Protein AF-A0A127M604-F1 (afdb_monomer_lite)

Organism: NCBI:txid1470434

Radius of gyration: 20.44 Å; chains: 1; bounding box: 61×39×53 Å

pLDDT: mean 87.01, std 13.37, range [42.81, 98.31]

Sequence (220 aa):
MNTKQTILKLQGHTSQLLTLYLMACRKYAMLEPTIRSGGLNKKFDTTRKRAGLHTIRTSLYLSIIQDISNMVFDSGPRNPSLITLKNALDKSEIKSILEHQYLSDGNQANNYNRFRCSKDFEDLYAQFLVTSTNILANPIFMSAKSARDTLIAHIDVKFIDGNYEYPDIKKLNLKWSDAGNMLHLFKTPIMNANMIIRDASFAWQEFEKQNTLISSEFWQ

InterPro domains:
  IPR040704 HEPN, AbiU2-like [PF18734] (8-218)

Secondary structure (DSSP, 8-state):
--HHHHHHHHHHHHHHHHHHHHHHHHHHHHHHHHHSSSHHHHHT-SHHHHHHHHHHHHHHHHHHHHHHHHHHH--STT---HHHHHHHHTSHHHHHHHHHHHHHHTTT-TTS-----HHHHHHHHHHHHHHHHHHHT-HHHHHHHHHIIIIIIS---EEETTEEE---GGGG---TTHHHHHHHHHHHHHHHHHHHHH-----HHHHHHHHHHHHHHHT-

Foldseek 3Di:
DDPVVVLVLLLVLLVVLVVLLLVLLLLLLLQVVLQDDDDLCVVQVDPVSNVVSVVSNVVSLLVLLLSLLQQDPPCDPNGSHLVVNLVQLVDPVSQVVLLVVLQVVLVVDPDDDDNDDSVVLVVLSVQLNVLSVCLVPPPQNVLSNVCCVQPPPPQPWDCDPNDTDGPDPVVSPYDSCSSVVSSVSVVSNSQSSCCSSVVDHDPVVVSSVVSNVVSVVVSD

Structure (mmCIF, N/CA/C/O backbone):
data_AF-A0A127M604-F1
#
_entry.id   AF-A0A127M604-F1
#
loop_
_atom_site.group_PDB
_atom_site.id
_atom_site.type_symbol
_atom_site.label_atom_id
_atom_site.label_alt_id
_atom_site.label_comp_id
_atom_site.label_asym_id
_atom_site.label_entity_id
_atom_site.label_seq_id
_atom_site.pdbx_PDB_ins_code
_atom_site.Cartn_x
_atom_site.Cartn_y
_atom_site.Cartn_z
_atom_site.occupancy
_atom_site.B_iso_or_equiv
_atom_site.auth_seq_id
_atom_site.auth_comp_id
_atom_site.auth_asym_id
_atom_site.auth_atom_id
_atom_site.pdbx_PDB_model_num
ATOM 1 N N . MET A 1 1 ? -13.603 18.880 16.178 1.00 60.19 1 MET A N 1
ATOM 2 C CA . MET A 1 1 ? -14.235 17.879 15.288 1.00 60.19 1 MET A CA 1
ATOM 3 C C . MET A 1 1 ? -14.876 16.846 16.195 1.00 60.19 1 MET A C 1
ATOM 5 O O . MET A 1 1 ? -14.188 16.389 17.098 1.00 60.19 1 MET A O 1
ATOM 9 N N . ASN A 1 2 ? -16.177 16.579 16.064 1.00 83.81 2 ASN A N 1
ATOM 10 C CA . ASN A 1 2 ? -16.843 15.628 16.964 1.00 83.81 2 ASN A CA 1
ATOM 11 C C . ASN A 1 2 ? -16.448 14.177 16.618 1.00 83.81 2 ASN A C 1
ATOM 13 O O . ASN A 1 2 ? -15.993 13.904 15.504 1.00 83.81 2 ASN A O 1
ATOM 17 N N . THR A 1 3 ? -16.608 13.243 17.556 1.00 84.69 3 THR A N 1
ATOM 18 C CA . THR A 1 3 ? -16.123 11.863 17.397 1.00 84.69 3 THR A CA 1
ATOM 19 C C . THR A 1 3 ? -16.737 11.152 16.183 1.00 84.69 3 THR A C 1
ATOM 21 O O . THR A 1 3 ? -16.032 10.467 15.444 1.00 84.69 3 THR A O 1
ATOM 24 N N . LYS A 1 4 ? -18.013 11.418 15.867 1.00 85.19 4 LYS A N 1
ATOM 25 C CA . LYS A 1 4 ? -18.689 10.892 14.665 1.00 85.19 4 LYS A CA 1
ATOM 26 C C . LYS A 1 4 ? -18.026 11.353 13.362 1.00 85.19 4 LYS A C 1
ATOM 28 O O . LYS A 1 4 ? -17.800 10.546 12.464 1.00 85.19 4 LYS A O 1
ATOM 33 N N . GLN A 1 5 ? -17.683 12.636 13.253 1.00 88.94 5 GLN A N 1
ATOM 34 C CA . GLN A 1 5 ? -16.953 13.170 12.102 1.00 88.94 5 GLN A CA 1
ATOM 35 C C . GLN A 1 5 ? -15.564 12.533 11.979 1.00 88.94 5 GLN A C 1
ATOM 37 O O . GLN A 1 5 ? -15.117 12.262 10.865 1.00 88.94 5 GLN A O 1
ATOM 42 N N . THR A 1 6 ? -14.881 12.286 13.101 1.00 89.81 6 THR A N 1
ATOM 43 C CA . THR A 1 6 ? -13.568 11.623 13.113 1.00 89.81 6 THR A CA 1
ATOM 44 C C . THR A 1 6 ? -13.649 10.212 12.536 1.00 89.81 6 THR A C 1
ATOM 46 O O . THR A 1 6 ? -12.839 9.877 11.673 1.00 89.81 6 THR A O 1
ATOM 49 N N . ILE A 1 7 ? -14.650 9.419 12.933 1.00 93.00 7 ILE A N 1
ATOM 50 C CA . ILE A 1 7 ? -14.867 8.067 12.394 1.00 93.00 7 ILE A CA 1
ATOM 51 C C . ILE A 1 7 ? -15.186 8.105 10.896 1.00 93.00 7 ILE A C 1
ATOM 53 O O . ILE A 1 7 ? -14.555 7.385 10.128 1.00 93.00 7 ILE A O 1
ATOM 57 N N . LEU A 1 8 ? -16.077 8.997 10.448 1.00 93.19 8 LEU A N 1
ATOM 58 C CA . LEU A 1 8 ? -16.390 9.149 9.018 1.00 93.19 8 LEU A CA 1
ATOM 59 C C . LEU A 1 8 ? -15.149 9.503 8.189 1.00 93.19 8 LEU A C 1
ATOM 61 O O . LEU A 1 8 ? -14.929 8.962 7.105 1.00 93.19 8 LEU A O 1
ATOM 65 N N . LYS A 1 9 ? -14.300 10.396 8.706 1.00 93.56 9 LYS A N 1
ATOM 66 C CA . LYS A 1 9 ? -13.040 10.745 8.048 1.00 93.56 9 LYS A CA 1
ATOM 67 C C . LYS A 1 9 ? -12.079 9.560 8.007 1.00 93.56 9 LYS A C 1
ATOM 69 O O . LYS A 1 9 ? -11.434 9.347 6.983 1.00 93.56 9 LYS A O 1
ATOM 74 N N . LEU A 1 10 ? -12.002 8.788 9.089 1.00 95.06 10 LEU A N 1
ATOM 75 C CA . LEU A 1 10 ? -11.175 7.590 9.157 1.00 95.06 10 LEU A CA 1
ATOM 76 C C . LEU A 1 10 ? -11.638 6.539 8.136 1.00 95.06 10 LEU A C 1
ATOM 78 O O . LEU A 1 10 ? -10.814 6.012 7.398 1.00 95.06 10 LEU A O 1
ATOM 82 N N . GLN A 1 11 ? -12.948 6.319 8.003 1.00 95.75 11 GLN A N 1
ATOM 83 C CA . GLN A 1 11 ? -13.535 5.460 6.969 1.00 95.75 11 GLN A CA 1
ATOM 84 C C . GLN A 1 11 ? -13.185 5.935 5.554 1.00 95.75 11 GLN A C 1
ATOM 86 O O . GLN A 1 11 ? -12.777 5.127 4.717 1.00 95.75 11 GLN A O 1
ATOM 91 N N . GLY A 1 12 ? -13.284 7.243 5.296 1.00 96.31 12 GLY A N 1
ATOM 92 C CA . GLY A 1 12 ? -12.875 7.840 4.024 1.00 96.31 12 GLY A CA 1
ATOM 93 C C . GLY A 1 12 ? -11.390 7.621 3.727 1.00 96.31 12 GLY A C 1
ATOM 94 O O . GLY A 1 12 ? -11.037 7.190 2.629 1.00 96.31 12 GLY A O 1
ATOM 95 N N . HIS A 1 13 ? -10.519 7.838 4.717 1.00 97.00 13 HIS A N 1
ATOM 96 C CA . HIS A 1 13 ? -9.085 7.584 4.585 1.00 97.00 13 HIS A CA 1
ATOM 97 C C . HIS A 1 13 ? -8.792 6.108 4.294 1.00 97.00 13 HIS A C 1
ATOM 99 O O . HIS A 1 13 ? -8.037 5.814 3.372 1.00 97.00 13 HIS A O 1
ATOM 105 N N . THR A 1 14 ? -9.415 5.179 5.020 1.00 97.44 14 THR A N 1
ATOM 106 C CA . THR A 1 14 ? -9.233 3.735 4.814 1.00 97.44 14 THR A CA 1
ATOM 107 C C . THR A 1 14 ? -9.694 3.294 3.428 1.00 97.44 14 THR A C 1
ATOM 109 O O . THR A 1 14 ? -8.989 2.543 2.755 1.00 97.44 14 THR A O 1
ATOM 112 N N . SER A 1 15 ? -10.842 3.794 2.959 1.00 96.94 15 SER A N 1
ATOM 113 C CA . SER A 1 15 ? -11.336 3.493 1.612 1.00 96.94 15 SER A CA 1
ATOM 114 C C . SER A 1 15 ? -10.379 3.999 0.538 1.00 96.94 15 SER A C 1
ATOM 116 O O . SER A 1 15 ? -10.086 3.282 -0.416 1.00 96.94 15 SER A O 1
ATOM 118 N N . GLN A 1 16 ? -9.879 5.226 0.688 1.00 97.56 16 GLN A N 1
ATOM 119 C CA . GLN A 1 16 ? -8.973 5.807 -0.294 1.00 97.56 16 GLN A CA 1
ATOM 120 C C . GLN A 1 16 ? -7.605 5.123 -0.281 1.00 97.56 16 GLN A C 1
ATOM 122 O O . GLN A 1 16 ? -7.027 4.904 -1.343 1.00 97.56 16 GLN A O 1
ATOM 127 N N . LEU A 1 17 ? -7.104 4.740 0.894 1.00 97.88 17 LEU A N 1
ATOM 128 C CA . LEU A 1 17 ? -5.854 4.000 1.013 1.00 97.88 17 LEU A CA 1
ATOM 129 C C . LEU A 1 17 ? -5.944 2.634 0.314 1.00 97.88 17 LEU A C 1
ATOM 131 O O . LEU A 1 17 ? -5.022 2.266 -0.410 1.00 97.88 17 LEU A O 1
ATOM 135 N N . LEU A 1 18 ? -7.073 1.923 0.445 1.00 98.00 18 LEU A N 1
ATOM 136 C CA . LEU A 1 18 ? -7.329 0.704 -0.328 1.00 98.00 18 LEU A CA 1
ATOM 137 C C . LEU A 1 18 ? -7.287 0.986 -1.838 1.00 98.00 18 LEU A C 1
ATOM 139 O O . LEU A 1 18 ? -6.592 0.285 -2.565 1.00 98.00 18 LEU A O 1
ATOM 143 N N . THR A 1 19 ? -7.974 2.026 -2.319 1.00 97.75 19 THR A N 1
ATOM 144 C CA . THR A 1 19 ? -7.957 2.400 -3.744 1.00 97.75 19 THR A CA 1
ATOM 145 C C . THR A 1 19 ? -6.538 2.650 -4.258 1.00 97.75 19 THR A C 1
ATOM 147 O O . THR A 1 19 ? -6.159 2.112 -5.299 1.00 97.75 19 THR A O 1
ATOM 150 N N . LEU A 1 20 ? -5.737 3.425 -3.521 1.00 98.00 20 LEU A N 1
ATOM 151 C CA . LEU A 1 20 ? -4.346 3.715 -3.879 1.00 98.00 20 LEU A CA 1
ATOM 152 C C . LEU A 1 20 ? -3.491 2.441 -3.897 1.00 98.00 20 LEU A C 1
ATOM 154 O O . LEU A 1 20 ? -2.726 2.227 -4.838 1.00 98.00 20 LEU A O 1
ATOM 158 N N . TYR A 1 21 ? -3.679 1.553 -2.918 1.00 98.31 21 TYR A N 1
ATOM 159 C CA . TYR A 1 21 ? -2.986 0.269 -2.864 1.00 98.31 21 TYR A CA 1
ATOM 160 C C . TYR A 1 21 ? -3.304 -0.597 -4.088 1.00 98.31 21 TYR A C 1
ATOM 162 O O . TYR A 1 21 ? -2.395 -1.104 -4.746 1.00 98.31 21 TYR A O 1
ATOM 170 N N . LEU A 1 22 ? -4.583 -0.704 -4.463 1.00 98.12 22 LEU A N 1
ATOM 171 C CA . LEU A 1 22 ? -5.009 -1.449 -5.651 1.00 98.12 22 LEU A CA 1
ATOM 172 C C . LEU A 1 22 ? -4.408 -0.861 -6.939 1.00 98.12 22 LEU A C 1
ATOM 174 O O . LEU A 1 22 ? -4.016 -1.603 -7.842 1.00 98.12 22 LEU A O 1
ATOM 178 N N . MET A 1 23 ? -4.288 0.464 -7.036 1.00 97.88 23 MET A N 1
ATOM 179 C CA . MET A 1 23 ? -3.606 1.103 -8.165 1.00 97.88 23 MET A CA 1
ATOM 180 C C . MET A 1 23 ? -2.116 0.744 -8.213 1.00 97.88 23 MET A C 1
ATOM 182 O O . MET A 1 23 ? -1.609 0.419 -9.288 1.00 97.88 23 MET A O 1
ATOM 186 N N . ALA A 1 24 ? -1.426 0.729 -7.072 1.00 98.19 24 ALA A N 1
ATOM 187 C CA . ALA A 1 24 ? -0.025 0.321 -7.000 1.00 98.19 24 ALA A CA 1
ATOM 188 C C . ALA A 1 24 ? 0.162 -1.163 -7.378 1.00 98.19 24 ALA A C 1
ATOM 190 O O . ALA A 1 24 ? 1.072 -1.492 -8.140 1.00 98.19 24 ALA A O 1
ATOM 191 N N . CYS A 1 25 ? -0.743 -2.052 -6.948 1.00 98.19 25 CYS A N 1
ATOM 192 C CA . CYS A 1 25 ? -0.760 -3.455 -7.376 1.00 98.19 25 CYS A CA 1
ATOM 193 C C . CYS A 1 25 ? -0.925 -3.606 -8.893 1.00 98.19 25 CYS A C 1
ATOM 195 O O . CYS A 1 25 ? -0.221 -4.408 -9.504 1.00 98.19 25 CYS A O 1
ATOM 197 N N . ARG A 1 26 ? -1.803 -2.815 -9.523 1.00 97.62 26 ARG A N 1
ATOM 198 C CA . ARG A 1 26 ? -1.960 -2.801 -10.989 1.00 97.62 26 ARG A CA 1
ATOM 199 C C . ARG A 1 26 ? -0.683 -2.359 -11.694 1.00 97.62 26 ARG A C 1
ATOM 201 O O . ARG A 1 26 ? -0.248 -3.023 -12.629 1.00 97.62 26 ARG A O 1
ATOM 208 N N . LYS A 1 27 ? -0.042 -1.283 -11.224 1.00 97.62 27 LYS A N 1
ATOM 209 C CA . LYS A 1 27 ? 1.260 -0.842 -11.757 1.00 97.62 27 LYS A CA 1
ATOM 210 C C . LYS A 1 27 ? 2.309 -1.947 -11.625 1.00 97.62 27 LYS A C 1
ATOM 212 O O . LYS A 1 27 ? 3.048 -2.201 -12.574 1.00 97.62 27 LYS A O 1
ATOM 217 N N . TYR A 1 28 ? 2.353 -2.633 -10.481 1.00 97.12 28 TYR A N 1
ATOM 218 C CA . TYR A 1 28 ? 3.285 -3.738 -10.270 1.00 97.12 28 TYR A CA 1
ATOM 219 C C . TYR A 1 28 ? 3.011 -4.923 -11.197 1.00 97.12 28 TYR A C 1
ATOM 221 O O . TYR A 1 28 ? 3.958 -5.473 -11.748 1.00 97.12 28 TYR A O 1
ATOM 229 N N . ALA A 1 29 ? 1.746 -5.263 -11.455 1.00 96.00 29 ALA A N 1
ATOM 230 C CA . ALA A 1 29 ? 1.396 -6.309 -12.414 1.00 96.00 29 ALA A CA 1
ATOM 231 C C . ALA A 1 29 ? 1.930 -6.004 -13.824 1.00 96.00 29 ALA A C 1
ATOM 233 O O . ALA A 1 29 ? 2.362 -6.918 -14.520 1.00 96.00 29 ALA A O 1
ATOM 234 N N . MET A 1 30 ? 1.975 -4.730 -14.229 1.00 95.50 30 MET A N 1
ATOM 235 C CA . MET A 1 30 ? 2.589 -4.309 -15.498 1.00 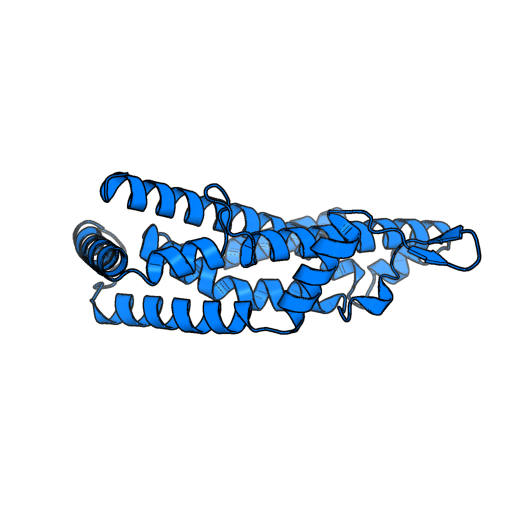95.50 30 MET A CA 1
ATOM 236 C C . MET A 1 30 ? 4.121 -4.348 -15.454 1.00 95.50 30 MET A C 1
ATOM 238 O O . MET A 1 30 ? 4.765 -4.637 -16.460 1.00 95.50 30 MET A O 1
ATOM 242 N N . LEU A 1 31 ? 4.712 -4.051 -14.295 1.00 93.88 31 LEU A N 1
ATOM 243 C CA . LEU A 1 31 ? 6.157 -4.009 -14.092 1.00 93.88 31 LEU A CA 1
ATOM 244 C C . LEU A 1 31 ? 6.784 -5.410 -13.996 1.00 93.88 31 LEU A C 1
ATOM 246 O O . LEU A 1 31 ? 7.851 -5.641 -14.569 1.00 93.88 31 LEU A O 1
ATOM 250 N N . GLU A 1 32 ? 6.155 -6.329 -13.265 1.00 93.50 32 GLU A N 1
ATOM 251 C CA . GLU A 1 32 ? 6.704 -7.641 -12.905 1.00 93.50 32 GLU A CA 1
ATOM 252 C C . GLU A 1 32 ? 7.213 -8.450 -14.117 1.00 93.50 32 GLU A C 1
ATOM 254 O O . GLU A 1 32 ? 8.355 -8.928 -14.059 1.00 93.50 32 GLU A O 1
ATOM 259 N N . PRO A 1 33 ? 6.475 -8.547 -15.244 1.00 91.12 33 PRO A N 1
ATOM 260 C CA . PRO A 1 33 ? 6.938 -9.273 -16.427 1.00 91.12 33 PRO A CA 1
ATOM 261 C C . PRO A 1 33 ? 8.219 -8.698 -17.041 1.00 91.12 33 PRO A C 1
ATOM 263 O O . PRO A 1 33 ? 8.965 -9.407 -17.713 1.00 91.12 33 PRO A O 1
ATOM 266 N N . THR A 1 34 ? 8.495 -7.412 -16.809 1.00 87.50 34 THR A N 1
ATOM 267 C CA . THR A 1 34 ? 9.714 -6.753 -17.292 1.00 87.50 34 THR A CA 1
ATOM 268 C C . THR A 1 34 ? 10.923 -7.050 -16.397 1.00 87.50 34 THR A C 1
ATOM 270 O O . THR A 1 34 ? 12.059 -7.007 -16.869 1.00 87.50 34 THR A O 1
ATOM 273 N N . ILE A 1 35 ? 10.699 -7.363 -15.116 1.00 85.00 35 ILE A N 1
ATOM 274 C CA . ILE A 1 35 ? 11.756 -7.684 -14.147 1.00 85.00 35 ILE A CA 1
ATOM 275 C C . ILE A 1 35 ? 12.153 -9.156 -14.259 1.00 85.00 35 ILE A C 1
ATOM 277 O O . ILE A 1 35 ? 13.340 -9.480 -14.213 1.00 85.00 35 ILE A O 1
ATOM 281 N N . ARG A 1 36 ? 11.168 -10.053 -14.391 1.00 79.88 36 ARG A N 1
ATOM 282 C CA . ARG A 1 36 ? 11.420 -11.494 -14.456 1.00 79.88 36 ARG A CA 1
ATOM 283 C C . ARG A 1 36 ? 12.185 -11.859 -15.732 1.00 79.88 36 ARG A C 1
ATOM 285 O O . ARG A 1 36 ? 11.885 -11.399 -16.834 1.00 79.88 36 ARG A O 1
ATOM 292 N N . SER A 1 37 ? 13.184 -12.720 -15.579 1.00 58.56 37 SER A N 1
ATOM 293 C CA . SER A 1 37 ? 13.929 -13.323 -16.685 1.00 58.56 37 SER A CA 1
ATOM 294 C C . SER A 1 37 ? 12.962 -14.163 -17.529 1.00 58.56 37 SER A C 1
ATOM 296 O O . SER A 1 37 ? 12.494 -15.202 -17.074 1.00 58.56 37 SER A O 1
ATOM 298 N N . GLY A 1 38 ? 12.611 -13.716 -18.737 1.00 62.53 38 GLY A N 1
ATOM 299 C CA . GLY A 1 38 ? 11.572 -14.373 -19.534 1.00 62.53 38 GLY A CA 1
ATOM 300 C C . GLY A 1 38 ? 11.427 -13.833 -20.958 1.00 62.53 38 GLY A C 1
ATOM 301 O O . GLY A 1 38 ? 12.261 -13.062 -21.438 1.00 62.53 38 GLY A O 1
ATOM 302 N N . GLY A 1 39 ? 10.352 -14.256 -21.635 1.00 63.31 39 GLY A N 1
ATOM 303 C CA . GLY A 1 39 ? 10.083 -13.984 -23.055 1.00 63.31 39 GLY A CA 1
ATOM 304 C C . GLY A 1 39 ? 10.023 -12.501 -23.431 1.00 63.31 39 GLY A C 1
ATOM 305 O O . GLY A 1 39 ? 10.440 -12.147 -24.527 1.00 63.31 39 GLY A O 1
ATOM 306 N N . LEU A 1 40 ? 9.616 -11.618 -22.515 1.00 77.69 40 LEU A N 1
ATOM 307 C CA . LEU A 1 40 ? 9.592 -10.166 -22.736 1.00 77.69 40 LEU A CA 1
ATOM 308 C C . LEU A 1 40 ? 10.987 -9.580 -22.975 1.00 77.69 40 LEU A C 1
ATOM 310 O O . LEU A 1 40 ? 11.198 -8.871 -23.952 1.00 77.69 40 LEU A O 1
ATOM 314 N N . ASN A 1 41 ? 11.974 -9.923 -22.145 1.00 73.12 41 ASN A N 1
ATOM 315 C CA . ASN A 1 41 ? 13.340 -9.431 -22.347 1.00 73.12 41 ASN A CA 1
ATOM 316 C C . ASN A 1 41 ? 13.942 -9.938 -23.673 1.00 73.12 41 ASN A C 1
ATOM 318 O O . ASN A 1 41 ? 14.731 -9.223 -24.282 1.00 73.12 41 ASN A O 1
ATOM 322 N N . LYS A 1 42 ? 13.521 -11.122 -24.150 1.00 76.81 42 LYS A N 1
ATOM 323 C CA . LYS A 1 42 ? 13.864 -11.627 -25.493 1.00 76.81 42 LYS A CA 1
ATOM 324 C C . LYS A 1 42 ? 13.110 -10.881 -26.605 1.00 76.81 42 LYS A C 1
ATOM 326 O O . LYS A 1 42 ? 13.709 -10.503 -27.598 1.00 76.81 42 LYS A O 1
ATOM 331 N N . LYS A 1 43 ? 11.812 -10.609 -26.434 1.00 80.56 43 LYS A N 1
ATOM 332 C CA . LYS A 1 43 ? 10.967 -9.882 -27.405 1.00 80.56 43 LYS A CA 1
ATOM 333 C C . LYS A 1 43 ? 11.465 -8.454 -27.679 1.00 80.56 43 LYS A C 1
ATOM 335 O O . LYS A 1 43 ? 11.287 -7.929 -28.781 1.00 80.56 43 LYS A O 1
ATOM 340 N N . PHE A 1 44 ? 12.084 -7.826 -26.680 1.00 81.44 44 PHE A N 1
ATOM 341 C CA . PHE A 1 44 ? 12.605 -6.459 -26.741 1.00 81.44 44 PHE A CA 1
ATOM 342 C C . PHE A 1 44 ? 14.145 -6.408 -26.710 1.00 81.44 44 PHE A C 1
ATOM 344 O O . PHE A 1 44 ? 14.727 -5.463 -26.179 1.00 81.44 44 PHE A O 1
ATOM 351 N N . ASP A 1 45 ? 14.820 -7.412 -27.273 1.00 78.50 45 ASP A N 1
ATOM 352 C CA . ASP A 1 45 ? 16.275 -7.563 -27.182 1.00 78.50 45 ASP A CA 1
ATOM 353 C C . ASP A 1 45 ? 17.088 -6.601 -28.069 1.00 78.50 45 ASP A C 1
ATOM 355 O O . ASP A 1 45 ? 18.253 -6.343 -27.757 1.00 78.50 45 ASP A O 1
ATOM 359 N N . THR A 1 46 ? 16.504 -6.013 -29.116 1.00 81.06 46 THR A N 1
ATOM 360 C CA . THR A 1 46 ? 17.202 -5.046 -29.982 1.00 81.06 46 THR A CA 1
ATOM 361 C C . THR A 1 46 ? 17.451 -3.712 -29.272 1.00 81.06 46 THR A C 1
ATOM 363 O O . THR A 1 46 ? 16.666 -3.288 -28.426 1.00 81.06 46 THR A O 1
ATOM 366 N N . THR A 1 47 ? 18.525 -2.996 -29.632 1.00 78.69 47 THR A N 1
ATOM 367 C CA . THR A 1 47 ? 19.011 -1.805 -28.901 1.00 78.69 47 THR A CA 1
ATOM 368 C C . THR A 1 47 ? 17.927 -0.754 -28.631 1.00 78.69 47 THR A C 1
ATOM 370 O O . THR A 1 47 ? 17.804 -0.273 -27.507 1.00 78.69 47 THR A O 1
ATOM 373 N N . ARG A 1 48 ? 17.092 -0.430 -29.631 1.00 86.06 48 ARG A N 1
ATOM 374 C CA . ARG A 1 48 ? 16.010 0.563 -29.482 1.00 86.06 48 ARG A CA 1
ATOM 375 C C . ARG A 1 48 ? 14.846 0.041 -28.635 1.00 86.06 48 ARG A C 1
ATOM 377 O O . ARG A 1 48 ? 14.351 0.758 -27.770 1.00 86.06 48 ARG A O 1
ATOM 384 N N . LYS A 1 49 ? 14.430 -1.212 -28.852 1.00 85.75 49 LYS A N 1
ATOM 385 C CA . LYS A 1 49 ? 13.355 -1.858 -28.081 1.00 85.75 49 LYS A CA 1
ATOM 386 C C . LYS A 1 49 ? 13.735 -2.003 -26.608 1.00 85.75 49 LYS A C 1
ATOM 388 O O . LYS A 1 49 ? 12.925 -1.713 -25.732 1.00 85.75 49 LYS A O 1
ATOM 393 N N . ARG A 1 50 ? 14.990 -2.368 -26.347 1.00 81.88 50 ARG A N 1
ATOM 394 C CA . ARG A 1 50 ? 15.569 -2.473 -25.008 1.00 81.88 50 ARG A CA 1
ATOM 395 C C . ARG A 1 50 ? 15.566 -1.132 -24.284 1.00 81.88 50 ARG A C 1
ATOM 397 O O . ARG A 1 50 ? 15.189 -1.087 -23.118 1.00 81.88 50 ARG A O 1
ATOM 404 N N . ALA A 1 51 ? 15.945 -0.053 -24.973 1.00 78.81 51 ALA A N 1
ATOM 405 C CA . ALA A 1 51 ? 15.901 1.295 -24.413 1.00 78.81 51 ALA A CA 1
ATOM 406 C C . ALA A 1 51 ? 14.467 1.699 -24.026 1.00 78.81 51 ALA A C 1
ATOM 408 O O . ALA A 1 51 ? 14.241 2.112 -22.893 1.00 78.81 51 ALA A O 1
ATOM 409 N N . GLY A 1 52 ? 13.485 1.483 -24.912 1.00 86.19 52 GLY A N 1
ATOM 410 C CA . GLY A 1 52 ? 12.076 1.766 -24.613 1.00 86.19 52 GLY A CA 1
ATOM 411 C C . GLY A 1 52 ? 11.527 0.950 -23.437 1.00 86.19 52 GLY A C 1
ATOM 412 O O . GLY A 1 52 ? 10.896 1.504 -22.536 1.00 86.19 52 GLY A O 1
ATOM 413 N N . LEU A 1 53 ? 11.822 -0.355 -23.389 1.00 86.62 53 LEU A N 1
ATOM 414 C CA . LEU A 1 53 ? 11.426 -1.215 -22.270 1.00 86.62 53 LEU A CA 1
ATOM 415 C C . LEU A 1 53 ? 12.072 -0.766 -20.952 1.00 86.62 53 LEU A C 1
ATOM 417 O O . LEU A 1 53 ? 11.422 -0.798 -19.909 1.00 86.62 53 LEU A O 1
ATOM 421 N N . HIS A 1 54 ? 13.335 -0.332 -20.991 1.00 84.19 54 HIS A N 1
ATOM 422 C CA . HIS A 1 54 ? 14.017 0.213 -19.823 1.00 84.19 54 HIS A CA 1
ATOM 423 C C . HIS A 1 54 ? 13.340 1.490 -19.313 1.00 84.19 54 HIS A C 1
ATOM 425 O O . HIS A 1 54 ? 13.096 1.595 -18.113 1.00 84.19 54 HIS A O 1
ATOM 431 N N . THR A 1 55 ? 12.972 2.419 -20.201 1.00 84.81 55 THR A N 1
ATOM 432 C CA . THR A 1 55 ? 12.241 3.637 -19.824 1.00 84.81 55 THR A CA 1
ATOM 433 C C . THR A 1 55 ? 10.929 3.300 -19.119 1.00 84.81 55 THR A C 1
ATOM 435 O O . THR A 1 55 ? 10.711 3.757 -18.001 1.00 84.81 55 THR A O 1
ATOM 438 N N . ILE A 1 56 ? 10.093 2.438 -19.711 1.00 89.75 56 ILE A N 1
ATOM 439 C CA . ILE A 1 56 ? 8.804 2.043 -19.117 1.00 89.75 56 ILE A CA 1
ATOM 440 C C . ILE A 1 56 ? 9.007 1.373 -17.752 1.00 89.75 56 ILE A C 1
ATOM 442 O O . ILE A 1 56 ? 8.337 1.726 -16.782 1.00 89.75 56 ILE A O 1
ATOM 446 N N . ARG A 1 57 ? 9.957 0.434 -17.660 1.00 88.75 57 ARG A N 1
ATOM 447 C CA . ARG A 1 57 ? 10.292 -0.278 -16.419 1.00 88.75 57 ARG A CA 1
ATOM 448 C C . ARG A 1 57 ? 10.690 0.686 -15.306 1.00 88.75 57 ARG A C 1
ATOM 450 O O . ARG A 1 57 ? 10.155 0.597 -14.203 1.00 88.75 57 ARG A O 1
ATOM 457 N N . THR A 1 58 ? 11.604 1.607 -15.594 1.00 86.88 58 THR A N 1
ATOM 458 C CA . THR A 1 58 ? 12.086 2.592 -14.621 1.00 86.88 58 THR A CA 1
ATOM 459 C C . THR A 1 58 ? 10.965 3.537 -14.189 1.00 86.88 58 THR A C 1
ATOM 461 O O . THR A 1 58 ? 10.790 3.751 -12.992 1.00 86.88 58 THR A O 1
ATOM 464 N N . SER A 1 59 ? 10.149 4.038 -15.123 1.00 89.94 59 SER A N 1
ATOM 465 C CA . SER A 1 59 ? 9.016 4.918 -14.807 1.00 89.94 59 SER A CA 1
ATOM 466 C C . SER A 1 59 ? 7.963 4.235 -13.933 1.00 89.94 59 SER A C 1
ATOM 468 O O . SER A 1 59 ? 7.532 4.809 -12.933 1.00 89.94 59 SER A O 1
ATOM 470 N N . LEU A 1 60 ? 7.571 2.999 -14.267 1.00 93.38 60 LEU A N 1
ATOM 471 C CA . LEU A 1 60 ? 6.616 2.228 -13.466 1.00 93.38 60 LEU A CA 1
ATOM 472 C C . LEU A 1 60 ? 7.148 1.981 -12.057 1.00 93.38 60 LEU A C 1
ATOM 474 O O . LEU A 1 60 ? 6.430 2.190 -11.083 1.00 93.38 60 LEU A O 1
ATOM 478 N N . TYR A 1 61 ? 8.409 1.572 -11.948 1.00 92.19 61 TYR A N 1
ATOM 479 C CA . TYR A 1 61 ? 9.031 1.309 -10.662 1.00 92.19 61 TYR A CA 1
ATOM 480 C C . TYR A 1 61 ? 9.079 2.552 -9.780 1.00 92.19 61 TYR A C 1
ATOM 482 O O . TYR A 1 61 ? 8.567 2.508 -8.667 1.00 92.19 61 TYR 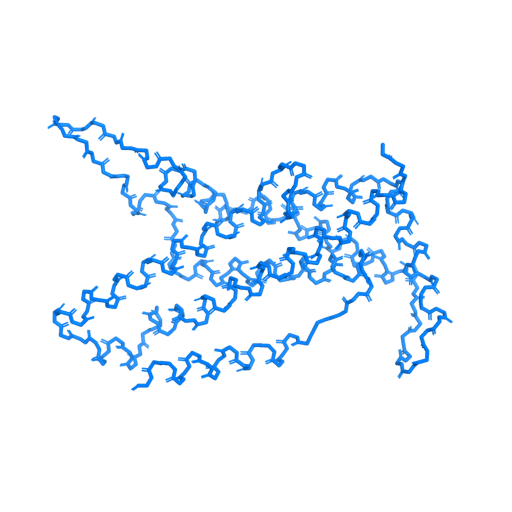A O 1
ATOM 490 N N . LEU A 1 62 ? 9.610 3.674 -10.277 1.00 90.25 62 LEU A N 1
ATOM 491 C CA . LEU A 1 62 ? 9.666 4.918 -9.504 1.00 90.25 62 LEU A CA 1
ATOM 492 C C . LEU A 1 62 ? 8.267 5.388 -9.087 1.00 90.25 62 LEU A C 1
ATOM 494 O O . LEU A 1 62 ? 8.085 5.812 -7.949 1.00 90.25 62 LEU A O 1
ATOM 498 N N . SER A 1 63 ? 7.265 5.232 -9.958 1.00 94.06 63 SER A N 1
ATOM 499 C CA . SER A 1 63 ? 5.878 5.549 -9.615 1.00 94.06 63 SER A CA 1
ATOM 500 C C . SER A 1 63 ? 5.339 4.671 -8.478 1.00 94.06 63 SER A C 1
ATOM 502 O O . SER A 1 63 ? 4.691 5.186 -7.574 1.00 94.06 63 SER A O 1
ATOM 504 N N . ILE A 1 64 ? 5.641 3.369 -8.469 1.00 96.12 64 ILE A N 1
ATOM 505 C CA . ILE A 1 64 ? 5.246 2.463 -7.375 1.00 96.12 64 ILE A CA 1
ATOM 506 C C . ILE A 1 64 ? 5.973 2.824 -6.074 1.00 96.12 64 ILE A C 1
ATOM 508 O O . ILE A 1 64 ? 5.351 2.846 -5.014 1.00 96.12 64 ILE A O 1
ATOM 512 N N . ILE A 1 65 ? 7.270 3.139 -6.140 1.00 94.62 65 ILE A N 1
ATOM 513 C CA . ILE A 1 65 ? 8.055 3.581 -4.976 1.00 94.62 65 ILE A CA 1
ATOM 514 C C . ILE A 1 65 ? 7.459 4.857 -4.369 1.00 94.62 65 ILE A C 1
ATOM 516 O O . ILE A 1 65 ? 7.317 4.947 -3.147 1.00 94.62 65 ILE A O 1
ATOM 520 N N . GLN A 1 66 ? 7.064 5.819 -5.207 1.00 94.38 66 GLN A N 1
ATOM 521 C CA . GLN A 1 66 ? 6.378 7.033 -4.768 1.00 94.38 66 GLN A CA 1
ATOM 522 C C . GLN A 1 66 ? 5.031 6.717 -4.111 1.00 94.38 66 GLN A C 1
ATOM 524 O O . GLN A 1 66 ? 4.779 7.185 -3.001 1.00 94.38 66 GLN A O 1
ATOM 529 N N . ASP A 1 67 ? 4.189 5.908 -4.763 1.00 96.69 67 ASP A N 1
ATOM 530 C CA . ASP A 1 67 ? 2.872 5.535 -4.238 1.00 96.69 67 ASP A CA 1
ATOM 531 C C . ASP A 1 67 ? 2.996 4.880 -2.859 1.00 96.69 67 ASP A C 1
ATOM 533 O O . ASP A 1 67 ? 2.316 5.287 -1.919 1.00 96.69 67 ASP A O 1
ATOM 537 N N . ILE A 1 68 ? 3.889 3.894 -2.715 1.00 97.38 68 ILE A N 1
ATOM 538 C CA . ILE A 1 68 ? 4.127 3.195 -1.445 1.00 97.38 68 ILE A CA 1
ATOM 539 C C . ILE A 1 68 ? 4.604 4.177 -0.377 1.00 97.38 68 ILE A C 1
ATOM 541 O O . ILE A 1 68 ? 4.088 4.166 0.739 1.00 97.38 68 ILE A O 1
ATOM 545 N N . SER A 1 69 ? 5.550 5.055 -0.713 1.00 96.06 69 SER A N 1
ATOM 546 C CA . SER A 1 69 ? 6.083 6.034 0.239 1.00 96.06 69 SER A CA 1
ATOM 547 C C . SER A 1 69 ? 4.994 6.970 0.757 1.00 96.06 69 SER A C 1
ATOM 549 O O . SER A 1 69 ? 4.899 7.189 1.965 1.00 96.06 69 SER A O 1
ATOM 551 N N . ASN A 1 70 ? 4.130 7.460 -0.134 1.00 96.00 70 ASN A N 1
ATOM 552 C CA . ASN A 1 70 ? 3.007 8.315 0.235 1.00 96.00 70 ASN A CA 1
ATOM 553 C C . ASN A 1 70 ? 1.986 7.545 1.089 1.00 96.00 70 ASN A C 1
ATOM 555 O O . ASN A 1 70 ? 1.582 8.001 2.157 1.00 96.00 70 ASN A O 1
ATOM 559 N N . MET A 1 71 ? 1.614 6.335 0.665 1.00 98.06 71 MET A N 1
ATOM 560 C CA . MET A 1 71 ? 0.658 5.493 1.385 1.00 98.06 71 MET A CA 1
ATOM 561 C C . MET A 1 71 ? 1.149 5.042 2.762 1.00 98.06 71 MET A C 1
ATOM 563 O O . MET A 1 71 ? 0.327 4.701 3.607 1.00 98.06 71 MET A O 1
ATOM 567 N N . VAL A 1 72 ? 2.455 5.013 3.017 1.00 98.06 72 VAL A N 1
ATOM 568 C CA . VAL A 1 72 ? 3.000 4.580 4.309 1.00 98.06 72 VAL A CA 1
ATOM 569 C C . VAL A 1 72 ? 3.305 5.766 5.220 1.00 98.06 72 VAL A C 1
ATOM 571 O O . VAL A 1 72 ? 2.888 5.759 6.380 1.00 98.06 72 VAL A O 1
ATOM 574 N N . PHE A 1 73 ? 3.999 6.787 4.711 1.00 97.06 73 PHE A N 1
ATOM 575 C CA . PHE A 1 73 ? 4.664 7.789 5.551 1.00 97.06 73 PHE A CA 1
ATOM 576 C C . PHE A 1 73 ? 4.014 9.171 5.567 1.00 97.06 73 PHE A C 1
ATOM 578 O O . PHE A 1 73 ? 4.367 9.980 6.426 1.00 97.06 73 PHE A O 1
ATOM 585 N N . ASP A 1 74 ? 3.091 9.480 4.657 1.00 94.69 74 ASP A N 1
ATOM 586 C CA . ASP A 1 74 ? 2.518 10.823 4.605 1.00 94.69 74 ASP A CA 1
ATOM 587 C C . ASP A 1 74 ? 1.599 11.086 5.800 1.00 94.69 74 ASP A C 1
ATOM 589 O O . ASP A 1 74 ? 0.557 10.458 5.943 1.00 94.69 74 ASP A O 1
ATOM 593 N N . SER A 1 75 ? 1.930 12.062 6.639 1.00 90.88 75 SER A N 1
ATOM 594 C CA . SER A 1 75 ? 1.206 12.343 7.890 1.00 90.88 75 SER A CA 1
ATOM 595 C C . SER A 1 75 ? 0.284 13.566 7.826 1.00 90.88 75 SER A C 1
ATOM 597 O O . SER A 1 75 ? -0.254 14.003 8.844 1.00 90.88 75 SER A O 1
ATOM 599 N N . GLY A 1 76 ? 0.095 14.143 6.636 1.00 86.50 76 GLY A N 1
ATOM 600 C CA . GLY A 1 76 ? -0.768 15.304 6.448 1.00 86.50 76 GLY A CA 1
ATOM 601 C C . GLY A 1 76 ? -2.230 15.007 6.815 1.00 86.50 76 GLY A C 1
ATOM 602 O O . GLY A 1 76 ? -2.717 13.895 6.604 1.00 86.50 76 GLY A O 1
ATOM 603 N N . PRO A 1 77 ? -3.002 16.004 7.286 1.00 82.44 77 PRO A N 1
ATOM 604 C CA . PRO A 1 77 ? -4.375 15.803 7.760 1.00 82.44 77 PRO A CA 1
ATOM 605 C C . PRO A 1 77 ? -5.358 15.349 6.670 1.00 82.44 77 PRO A C 1
ATOM 607 O O . PRO A 1 77 ? -6.502 15.027 6.995 1.00 82.44 77 PRO A O 1
ATOM 610 N N . ARG A 1 78 ? -4.954 15.370 5.397 1.00 87.75 78 ARG A N 1
ATOM 611 C CA . ARG A 1 78 ? -5.736 14.932 4.232 1.00 87.75 78 ARG A CA 1
ATOM 612 C C . ARG A 1 78 ? -5.183 13.654 3.595 1.00 87.75 78 ARG A C 1
ATOM 614 O O . ARG A 1 78 ? -5.721 13.219 2.584 1.00 87.75 78 ARG A O 1
ATOM 621 N N . ASN A 1 79 ? -4.120 13.078 4.157 1.00 91.38 79 ASN A N 1
ATOM 622 C CA . ASN A 1 79 ? -3.357 12.026 3.503 1.00 91.38 79 ASN A CA 1
ATOM 623 C C . ASN A 1 79 ? -3.831 10.657 4.021 1.00 91.38 79 ASN A C 1
ATOM 625 O O . ASN A 1 79 ? -3.659 10.356 5.209 1.00 91.38 79 ASN A O 1
ATOM 629 N N . PRO A 1 80 ? -4.452 9.828 3.164 1.00 94.38 80 PRO A N 1
ATOM 630 C CA . PRO A 1 80 ? -4.840 8.472 3.520 1.00 94.38 80 PRO A CA 1
ATOM 631 C C . PRO A 1 80 ? -3.587 7.594 3.518 1.00 94.38 80 PRO A C 1
ATOM 633 O O . PRO A 1 80 ? -3.136 7.158 2.463 1.00 94.38 80 PRO A O 1
ATOM 636 N N . SER A 1 81 ? -3.001 7.379 4.694 1.00 97.75 81 SER A N 1
ATOM 637 C CA . SER A 1 81 ? -1.745 6.642 4.853 1.00 97.75 81 SER A CA 1
ATOM 638 C C . SER A 1 81 ? -1.747 5.741 6.085 1.00 97.75 81 SER A C 1
ATOM 640 O O . SER A 1 81 ? -2.531 5.937 7.018 1.00 97.75 81 SER A O 1
ATOM 642 N N . LEU A 1 82 ? -0.824 4.782 6.117 1.00 98.00 82 LEU A N 1
ATOM 643 C CA . LEU A 1 82 ? -0.632 3.859 7.227 1.00 98.00 82 LEU A CA 1
ATOM 644 C C . LEU A 1 82 ? -0.337 4.591 8.534 1.00 98.00 82 LEU A C 1
ATOM 646 O O . LEU A 1 82 ? -0.954 4.275 9.547 1.00 98.00 82 LEU A O 1
ATOM 650 N N . ILE A 1 83 ? 0.559 5.584 8.517 1.00 96.88 83 ILE A N 1
ATOM 651 C CA . ILE A 1 83 ? 0.877 6.362 9.718 1.00 96.88 83 ILE A CA 1
ATOM 652 C C . ILE A 1 83 ? -0.344 7.144 10.219 1.00 96.88 83 ILE A C 1
ATOM 654 O O . ILE A 1 83 ? -0.593 7.186 11.421 1.00 96.88 83 ILE A O 1
ATOM 658 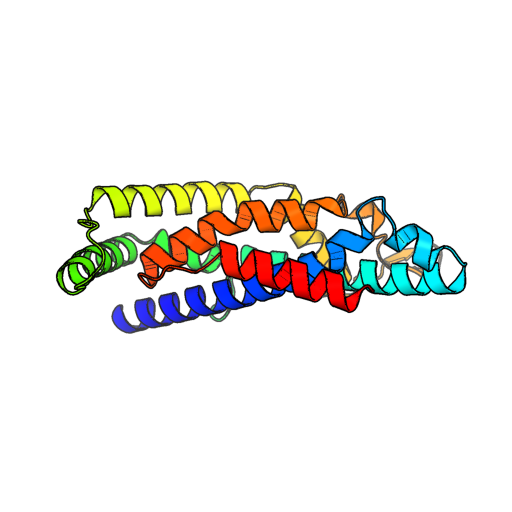N N . THR A 1 84 ? -1.163 7.691 9.314 1.00 95.56 84 THR A N 1
ATOM 659 C CA . THR A 1 84 ? -2.405 8.382 9.681 1.00 95.56 84 THR A CA 1
ATOM 660 C C . THR A 1 84 ? -3.412 7.422 10.314 1.00 95.56 84 THR A C 1
ATOM 662 O O . THR A 1 84 ? -4.005 7.760 11.340 1.00 95.56 84 THR A O 1
ATOM 665 N N . LEU A 1 85 ? -3.594 6.224 9.745 1.00 96.25 85 LEU A N 1
ATOM 666 C CA . LEU A 1 85 ? -4.487 5.209 10.312 1.00 96.25 85 LEU A CA 1
ATOM 667 C C . LEU A 1 85 ? -3.972 4.694 11.659 1.00 96.25 85 LEU A C 1
ATOM 669 O O . LEU A 1 85 ? -4.743 4.628 12.612 1.00 96.25 85 LEU A O 1
ATOM 673 N N . LYS A 1 86 ? -2.673 4.395 11.769 1.00 96.00 86 LYS A N 1
ATOM 674 C CA . LYS A 1 86 ? -2.055 3.929 13.013 1.00 96.00 86 LYS A CA 1
ATOM 675 C C . LYS A 1 86 ? -2.214 4.957 14.131 1.00 96.00 86 LYS A C 1
ATOM 677 O O . LYS A 1 86 ? -2.719 4.612 15.191 1.00 96.00 86 LYS A O 1
ATOM 682 N N . ASN A 1 87 ? -1.891 6.223 13.873 1.00 94.06 87 ASN A N 1
ATOM 683 C CA . ASN A 1 87 ? -2.033 7.297 14.861 1.00 94.06 87 ASN A CA 1
ATOM 684 C C . ASN A 1 87 ? -3.492 7.517 15.299 1.00 94.06 87 ASN A C 1
ATOM 686 O O . ASN A 1 87 ? -3.747 7.975 16.413 1.00 94.06 87 ASN A O 1
ATOM 690 N N . ALA A 1 88 ? -4.459 7.253 14.416 1.00 93.31 88 ALA A N 1
ATOM 691 C CA . ALA A 1 88 ? -5.873 7.316 14.767 1.00 93.31 88 ALA A CA 1
ATOM 692 C C . ALA A 1 88 ? -6.292 6.124 15.634 1.00 93.31 88 ALA A C 1
ATOM 694 O O . ALA A 1 88 ? -7.009 6.322 16.612 1.00 93.31 88 ALA A O 1
ATOM 695 N N . LEU A 1 89 ? -5.831 4.919 15.289 1.00 93.31 89 LEU A N 1
ATOM 696 C CA . LEU A 1 89 ? -6.150 3.693 16.012 1.00 93.31 89 LEU A CA 1
ATOM 697 C C . LEU A 1 89 ? -5.459 3.629 17.378 1.00 93.31 89 LEU A C 1
ATOM 699 O O . LEU A 1 89 ? -6.099 3.204 18.323 1.00 93.31 89 LEU A O 1
ATOM 703 N N . ASP A 1 90 ? -4.255 4.186 17.550 1.00 91.75 90 ASP A N 1
ATOM 704 C CA . ASP A 1 90 ? -3.570 4.278 18.856 1.00 91.75 90 ASP A CA 1
ATOM 705 C C . ASP A 1 90 ? -4.401 5.015 19.946 1.00 91.75 90 ASP A C 1
ATOM 707 O O . ASP A 1 90 ? -4.073 4.957 21.132 1.00 91.75 90 ASP A O 1
ATOM 711 N N . LYS A 1 91 ? -5.495 5.700 19.579 1.00 92.62 91 LYS A N 1
ATOM 712 C CA . LYS A 1 91 ? -6.423 6.355 20.512 1.00 92.62 91 LYS A CA 1
ATOM 713 C C . LYS A 1 91 ? -7.470 5.366 21.033 1.00 92.62 91 LYS A C 1
ATOM 715 O O . LYS A 1 91 ? -8.332 4.912 20.281 1.00 92.62 91 LYS A O 1
ATOM 720 N N . SER A 1 92 ? -7.471 5.124 22.345 1.00 92.44 92 SER A N 1
ATOM 721 C CA . SER A 1 92 ? -8.398 4.193 23.014 1.00 92.44 92 SER A CA 1
ATOM 722 C C . SER A 1 92 ? -9.882 4.494 22.764 1.00 92.44 92 SER A C 1
ATOM 724 O O . SER A 1 92 ? -10.662 3.566 22.561 1.00 92.44 92 SER A O 1
ATOM 726 N N . GLU A 1 93 ? -10.271 5.773 22.711 1.00 94.19 93 GLU A N 1
ATOM 727 C CA . GLU A 1 93 ? -11.643 6.194 22.374 1.00 94.19 93 GLU A CA 1
ATOM 728 C C . GLU A 1 93 ? -12.064 5.689 20.984 1.00 94.19 93 GLU A C 1
ATOM 730 O O . GLU A 1 93 ? -13.158 5.155 20.817 1.00 94.19 93 GLU A O 1
ATOM 735 N N . ILE A 1 94 ? -11.178 5.806 19.988 1.00 94.62 94 ILE A N 1
ATOM 736 C CA . ILE A 1 94 ? -11.451 5.357 18.618 1.00 94.62 94 ILE A CA 1
ATOM 737 C C . ILE A 1 94 ? -11.560 3.836 18.574 1.00 94.62 94 ILE A C 1
ATOM 739 O O . ILE A 1 94 ? -12.496 3.321 17.967 1.00 94.62 94 ILE A O 1
ATOM 743 N N . LYS A 1 95 ? -10.655 3.121 19.255 1.00 94.75 95 LYS A N 1
ATOM 744 C CA . LYS A 1 95 ? -10.713 1.657 19.362 1.00 94.75 95 LYS A CA 1
ATOM 745 C C . LYS A 1 95 ? -12.064 1.193 19.913 1.00 94.75 95 LYS A C 1
ATOM 747 O O . LYS A 1 95 ? -12.711 0.367 19.281 1.00 94.75 95 LYS A O 1
ATOM 752 N N . SER A 1 96 ? -12.498 1.753 21.043 1.00 94.19 96 SER A N 1
ATOM 753 C CA . SER A 1 96 ? -13.747 1.357 21.708 1.00 94.19 96 SER A CA 1
ATOM 754 C C . SER A 1 96 ? -14.978 1.575 20.820 1.00 94.19 96 SER A C 1
ATOM 756 O O . SER A 1 96 ? -15.871 0.731 20.771 1.00 94.19 96 SER A O 1
ATOM 758 N N . ILE A 1 97 ? -15.006 2.672 20.060 1.00 94.12 97 ILE A N 1
ATOM 759 C CA . ILE A 1 97 ? -16.109 2.960 19.135 1.00 94.12 97 ILE A CA 1
ATOM 760 C C . ILE A 1 97 ? -16.126 1.984 17.960 1.00 94.12 97 ILE A C 1
ATOM 762 O O . ILE A 1 97 ? -17.195 1.500 17.589 1.00 94.12 97 ILE A O 1
ATOM 766 N N . LEU A 1 98 ? -14.962 1.690 17.379 1.00 94.00 98 LEU A N 1
ATOM 767 C CA . LEU A 1 98 ? -14.854 0.744 16.268 1.00 94.00 98 LEU A CA 1
ATOM 768 C C . LEU A 1 98 ? -15.195 -0.683 16.706 1.00 94.00 98 LEU A C 1
ATOM 770 O O . LEU A 1 98 ? -15.869 -1.391 15.966 1.00 94.00 98 LEU A O 1
ATOM 774 N N . GLU A 1 99 ? -14.803 -1.085 17.916 1.00 94.00 99 GLU A N 1
ATOM 775 C CA . GLU A 1 99 ? -15.179 -2.383 18.482 1.00 94.00 99 GLU A CA 1
ATOM 776 C C . GLU A 1 99 ? -16.697 -2.491 18.640 1.00 94.00 99 GLU A C 1
ATOM 778 O O . GLU A 1 99 ? -17.306 -3.459 18.184 1.00 94.00 99 GLU A O 1
ATOM 783 N N . HIS A 1 100 ? -17.332 -1.462 19.209 1.00 91.25 100 HIS A N 1
ATOM 784 C CA . HIS A 1 100 ? -18.785 -1.428 19.337 1.00 91.25 100 HIS A CA 1
ATOM 785 C C . HIS A 1 100 ? -19.481 -1.523 17.968 1.00 91.25 100 HIS A C 1
ATOM 787 O O . HIS A 1 100 ? -20.443 -2.274 17.834 1.00 91.25 100 HIS A O 1
ATOM 793 N N . GLN A 1 101 ? -19.000 -0.796 16.951 1.00 89.12 101 GLN A N 1
ATOM 794 C CA . GLN A 1 101 ? -19.537 -0.859 15.581 1.00 89.12 101 GLN A CA 1
ATOM 795 C C . GLN A 1 101 ? -19.370 -2.250 14.956 1.00 89.12 101 GLN A C 1
ATOM 797 O O . GLN A 1 101 ? -20.316 -2.816 14.411 1.00 89.12 101 GLN A O 1
ATOM 802 N N . TYR A 1 102 ? -18.183 -2.841 15.089 1.00 87.75 102 TYR A N 1
ATOM 803 C CA . TYR A 1 102 ? -17.877 -4.165 14.558 1.00 87.75 102 TYR A CA 1
ATOM 804 C C . TYR A 1 102 ? -18.809 -5.250 15.123 1.00 87.75 102 TYR A C 1
ATOM 806 O O . TYR A 1 102 ? -19.274 -6.123 14.379 1.00 87.75 102 TYR A O 1
ATOM 814 N N . LEU A 1 103 ? -19.107 -5.171 16.426 1.00 87.69 103 LEU A N 1
ATOM 815 C CA . LEU A 1 103 ? -20.016 -6.080 17.126 1.00 87.69 103 LEU A CA 1
ATOM 816 C C . LEU A 1 103 ? -21.494 -5.794 16.820 1.00 87.69 103 LEU A C 1
ATOM 818 O O . LEU A 1 103 ? -22.282 -6.736 16.732 1.00 87.69 103 LEU A O 1
ATOM 822 N N . SER A 1 104 ? -21.888 -4.527 16.636 1.00 82.12 104 SER A N 1
ATOM 823 C CA . SER A 1 104 ? -23.277 -4.167 16.319 1.00 82.12 104 SER A CA 1
ATOM 824 C C . SER A 1 104 ? -23.685 -4.575 14.908 1.00 82.12 104 SER A C 1
ATOM 826 O O . SER A 1 104 ? -24.787 -5.088 14.717 1.00 82.12 104 SER A O 1
ATOM 828 N N . ASP A 1 105 ? -22.794 -4.406 13.932 1.00 68.88 105 ASP A N 1
ATOM 829 C CA . ASP A 1 105 ? -23.082 -4.695 12.523 1.00 68.88 105 ASP A CA 1
ATOM 830 C C . ASP A 1 105 ? -23.129 -6.210 12.258 1.00 68.88 105 ASP A C 1
ATOM 832 O O . ASP A 1 105 ? -23.900 -6.685 11.422 1.00 68.88 105 ASP A O 1
ATOM 836 N N . GLY A 1 106 ? -22.404 -6.995 13.066 1.00 56.78 106 GLY A N 1
ATOM 837 C CA . GLY A 1 106 ? -22.495 -8.457 13.082 1.00 56.78 106 GLY A CA 1
ATOM 838 C C . GLY A 1 106 ? -23.880 -8.994 13.465 1.00 56.78 106 GLY A C 1
ATOM 839 O O . GLY A 1 106 ? -24.212 -10.116 13.092 1.00 56.78 106 GLY A O 1
ATOM 840 N N . ASN A 1 107 ? -24.709 -8.194 14.144 1.00 49.50 107 ASN A N 1
ATOM 841 C CA . ASN A 1 107 ? -26.074 -8.573 14.520 1.00 49.50 107 ASN A CA 1
ATOM 842 C C . ASN A 1 107 ? -27.126 -8.242 13.442 1.00 49.50 107 ASN A C 1
ATOM 844 O O . ASN A 1 107 ? -28.273 -8.658 13.589 1.00 49.50 107 ASN A O 1
ATOM 848 N N . GLN A 1 108 ? -26.776 -7.508 12.375 1.00 49.19 108 GLN A N 1
ATOM 849 C CA . GLN A 1 108 ? -27.726 -7.094 11.325 1.00 49.19 108 GLN A CA 1
ATOM 850 C C . GLN A 1 108 ? -27.550 -7.809 9.971 1.00 49.19 108 GLN A C 1
ATOM 852 O O . GLN A 1 108 ? -28.412 -7.678 9.101 1.00 49.19 108 GLN A O 1
ATOM 857 N N . ALA A 1 109 ? -26.492 -8.599 9.765 1.00 45.09 109 ALA A N 1
ATOM 858 C CA . ALA A 1 109 ? -26.221 -9.234 8.472 1.00 45.09 109 ALA A CA 1
ATOM 859 C C . ALA A 1 109 ? -26.731 -10.687 8.380 1.00 45.09 109 ALA A C 1
ATOM 861 O O . ALA A 1 109 ? -26.034 -11.646 8.711 1.00 45.09 109 ALA A O 1
ATOM 862 N N . ASN A 1 110 ? -27.929 -10.850 7.812 1.00 45.84 110 ASN A N 1
ATOM 863 C CA . ASN A 1 110 ? -28.323 -12.081 7.127 1.00 45.84 110 ASN A CA 1
ATOM 864 C C . ASN A 1 110 ? -27.334 -12.364 5.978 1.00 45.84 110 ASN A C 1
ATOM 866 O O . ASN A 1 110 ? -27.277 -11.583 5.028 1.00 45.84 110 ASN A O 1
ATOM 870 N N . ASN A 1 111 ? -26.576 -13.468 6.074 1.00 42.81 111 ASN A N 1
ATOM 871 C CA . ASN A 1 111 ? -26.290 -14.446 4.998 1.00 42.81 111 ASN A CA 1
ATOM 872 C C . ASN A 1 111 ? -24.901 -15.105 5.003 1.00 42.81 111 ASN A C 1
ATOM 874 O O . ASN A 1 111 ? -24.705 -16.027 4.220 1.00 42.81 111 ASN A O 1
ATOM 878 N N . TYR A 1 112 ? -23.972 -14.769 5.904 1.00 46.06 112 TYR A N 1
ATOM 879 C CA . TYR A 1 112 ? -22.757 -15.583 6.085 1.00 46.06 112 TYR A CA 1
ATOM 880 C C . TYR A 1 112 ? -22.353 -15.628 7.563 1.00 46.06 112 TYR A C 1
ATOM 882 O O . TYR A 1 112 ? -21.727 -14.708 8.077 1.00 46.06 112 TYR A O 1
ATOM 890 N N . ASN A 1 113 ? -22.741 -16.714 8.241 1.00 45.72 113 ASN A N 1
ATOM 891 C CA . ASN A 1 113 ? -22.499 -16.999 9.660 1.00 45.72 113 ASN A CA 1
ATOM 892 C C . ASN A 1 113 ? -21.006 -16.944 10.044 1.00 45.72 113 ASN A C 1
ATOM 894 O O . ASN A 1 113 ? -20.326 -17.968 10.113 1.00 45.72 113 ASN A O 1
ATOM 898 N N . ARG A 1 114 ? -20.501 -15.761 10.389 1.00 54.03 114 ARG A N 1
ATOM 899 C CA . ARG A 1 114 ? -19.461 -15.625 11.410 1.00 54.03 114 ARG A CA 1
ATOM 900 C C . ARG A 1 114 ? -20.065 -14.853 12.565 1.00 54.03 114 ARG A C 1
ATOM 902 O O . ARG A 1 114 ? -20.359 -13.671 12.423 1.00 54.03 114 ARG A O 1
ATOM 909 N N . PHE A 1 115 ? -20.238 -15.527 13.700 1.00 60.31 115 PHE A N 1
ATOM 910 C CA . PHE A 1 115 ? -20.434 -14.839 14.969 1.00 60.31 115 PHE A CA 1
ATOM 911 C C . PHE A 1 115 ? -19.218 -13.948 15.184 1.00 60.31 115 PHE A C 1
ATOM 913 O O . PHE A 1 115 ? -18.126 -14.451 15.430 1.00 60.31 115 PHE A O 1
ATOM 920 N N . ARG A 1 116 ? -19.393 -12.638 15.024 1.00 74.56 116 ARG A N 1
ATOM 921 C CA . ARG A 1 116 ? -18.341 -11.687 15.359 1.00 74.56 116 ARG A CA 1
ATOM 922 C C . ARG A 1 116 ? -18.243 -11.606 16.862 1.00 74.56 116 ARG A C 1
ATOM 924 O O . ARG A 1 116 ? -19.242 -11.378 17.540 1.00 74.56 116 ARG A O 1
ATOM 931 N N . CYS A 1 117 ? -17.038 -11.776 17.376 1.00 83.25 117 CYS A N 1
ATOM 932 C CA . CYS A 1 117 ? -16.778 -11.613 18.793 1.00 83.25 117 CYS A CA 1
ATOM 933 C C . CYS A 1 117 ? -15.670 -10.589 19.034 1.00 83.25 117 CYS A C 1
ATOM 935 O O . CYS A 1 117 ? -14.894 -10.260 18.135 1.00 83.25 117 CYS A O 1
ATOM 937 N N . SER A 1 118 ? -15.596 -10.097 20.272 1.00 88.56 118 SER A N 1
ATOM 938 C CA . SER A 1 118 ? -14.556 -9.149 20.693 1.00 88.56 118 SER A CA 1
ATOM 939 C C . SER A 1 118 ? -13.155 -9.717 20.435 1.00 88.56 118 SER A C 1
ATOM 941 O O . SER A 1 118 ? -12.278 -9.003 19.964 1.00 88.56 118 SER A O 1
ATOM 943 N N . LYS A 1 119 ? -12.968 -11.037 20.583 1.00 91.81 119 LYS A N 1
ATOM 944 C CA . LYS A 1 119 ? -11.696 -11.696 20.267 1.00 91.81 119 LYS A CA 1
ATOM 945 C C . LYS A 1 119 ? -11.274 -11.520 18.801 1.00 91.81 119 LYS A C 1
ATOM 947 O O . LYS A 1 119 ? -10.115 -11.211 18.559 1.00 91.81 119 LYS A O 1
ATOM 952 N N . ASP A 1 120 ? -12.190 -11.656 17.839 1.00 90.81 120 ASP A N 1
ATOM 953 C CA . ASP A 1 120 ? -11.857 -11.464 16.418 1.00 90.81 120 ASP A CA 1
ATOM 954 C C . ASP A 1 120 ? -11.421 -10.021 16.134 1.00 90.81 120 ASP A C 1
ATOM 956 O O . ASP A 1 120 ? -10.480 -9.786 15.375 1.00 90.81 120 ASP A O 1
ATOM 960 N N . PHE A 1 121 ? -12.105 -9.050 16.749 1.00 93.62 121 PHE A N 1
ATOM 961 C CA . PHE A 1 121 ? -11.742 -7.640 16.640 1.00 93.62 121 PHE A CA 1
ATOM 962 C C . PHE A 1 121 ? -10.353 -7.383 17.229 1.00 93.62 121 PHE A C 1
ATOM 964 O O . PHE A 1 121 ? -9.512 -6.770 16.571 1.00 93.62 121 PHE A O 1
ATOM 971 N N . GLU A 1 122 ? -10.096 -7.880 18.440 1.00 95.25 122 GLU A N 1
ATOM 972 C CA . GLU A 1 122 ? -8.809 -7.743 19.120 1.00 95.25 122 GLU A CA 1
ATOM 973 C C . GLU A 1 122 ? -7.671 -8.386 18.320 1.00 95.25 122 GLU A C 1
ATOM 975 O O . GLU A 1 122 ? -6.615 -7.773 18.165 1.00 95.25 122 GLU A O 1
ATOM 980 N N . ASP A 1 123 ? -7.895 -9.562 17.729 1.00 95.19 123 ASP A N 1
ATOM 981 C CA . ASP A 1 123 ? -6.906 -10.241 16.889 1.00 95.19 123 ASP A CA 1
ATOM 982 C C . ASP A 1 123 ? -6.589 -9.425 15.622 1.00 95.19 123 ASP A C 1
ATOM 984 O O . ASP A 1 123 ? -5.417 -9.207 15.295 1.00 95.19 123 ASP A O 1
ATOM 988 N N . LEU A 1 124 ? -7.612 -8.914 14.922 1.00 95.31 124 LEU A N 1
ATOM 989 C CA . LEU A 1 124 ? -7.432 -8.038 13.755 1.00 95.31 124 LEU A CA 1
ATOM 990 C C . LEU A 1 124 ? -6.677 -6.758 14.126 1.00 95.31 124 LEU A C 1
ATOM 992 O O . LEU A 1 124 ? -5.762 -6.334 13.410 1.00 95.31 124 LEU A O 1
ATOM 996 N N . TYR A 1 125 ? -7.061 -6.148 15.245 1.00 96.75 125 TYR A N 1
ATOM 997 C CA . TYR A 1 125 ? -6.504 -4.901 15.747 1.00 96.75 125 TYR A CA 1
ATOM 998 C C . TYR A 1 125 ? -5.038 -5.067 16.164 1.00 96.75 125 TYR A C 1
ATOM 1000 O O . TYR A 1 125 ? -4.177 -4.294 15.735 1.00 96.75 125 TYR A O 1
ATOM 1008 N N . ALA A 1 126 ? -4.720 -6.122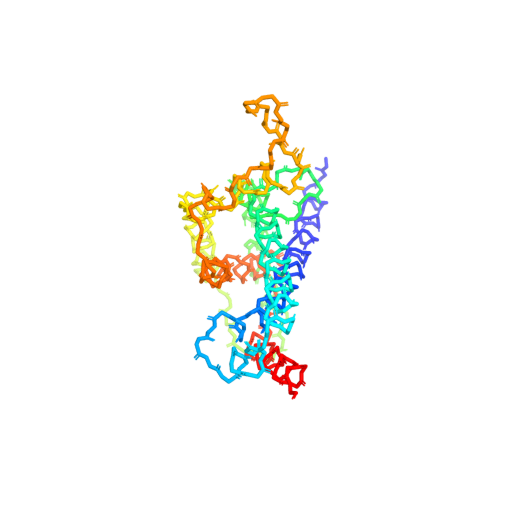 16.916 1.00 96.69 126 ALA A N 1
ATOM 1009 C CA . ALA A 1 126 ? -3.354 -6.461 17.299 1.00 96.69 126 ALA A CA 1
ATOM 1010 C C . ALA A 1 126 ? -2.478 -6.729 16.067 1.00 96.69 126 ALA A C 1
ATOM 1012 O O . ALA A 1 126 ? -1.383 -6.174 15.950 1.00 96.69 126 ALA A O 1
ATOM 1013 N N . GLN A 1 127 ? -2.976 -7.506 15.099 1.00 97.50 127 GLN A N 1
ATOM 1014 C CA . GLN A 1 127 ? -2.258 -7.750 13.847 1.00 97.50 127 GLN A CA 1
ATOM 1015 C C . GLN A 1 127 ? -2.031 -6.464 13.048 1.00 97.50 127 GLN A C 1
ATOM 1017 O O . GLN A 1 127 ? -0.944 -6.277 12.496 1.00 97.50 127 GLN A O 1
ATOM 1022 N N . PHE A 1 128 ? -3.018 -5.564 12.986 1.00 97.94 128 PHE A N 1
ATOM 1023 C CA . PHE A 1 128 ? -2.849 -4.261 12.345 1.00 97.94 128 PHE A CA 1
ATOM 1024 C C . PHE A 1 128 ? -1.714 -3.467 13.005 1.00 97.94 128 PHE A C 1
ATOM 1026 O O . PHE A 1 128 ? -0.832 -2.976 12.301 1.00 97.94 128 PHE A O 1
ATOM 1033 N N . LEU A 1 129 ? -1.681 -3.376 14.338 1.00 97.19 129 LEU A N 1
ATOM 1034 C CA . LEU A 1 129 ? -0.637 -2.631 15.046 1.00 97.19 129 LEU A CA 1
ATOM 1035 C C . LEU A 1 129 ? 0.757 -3.225 14.826 1.00 97.19 129 LEU A C 1
ATOM 1037 O O . LEU A 1 129 ? 1.697 -2.483 14.529 1.00 97.19 129 LEU A O 1
ATOM 1041 N N . VAL A 1 130 ? 0.888 -4.551 14.924 1.00 97.56 130 VAL A N 1
ATOM 1042 C CA . VAL A 1 130 ? 2.162 -5.255 14.713 1.00 97.56 130 VAL A CA 1
ATOM 1043 C C . VAL A 1 130 ? 2.659 -5.049 13.285 1.00 97.56 130 VAL A C 1
ATOM 1045 O O . VAL A 1 130 ? 3.786 -4.601 13.077 1.00 97.56 130 VAL A O 1
ATOM 1048 N N . THR A 1 131 ? 1.818 -5.319 12.286 1.00 97.88 131 THR A N 1
ATOM 1049 C CA . THR A 1 131 ? 2.215 -5.199 10.874 1.00 97.88 131 THR A CA 1
ATOM 1050 C C . THR A 1 131 ? 2.521 -3.756 10.482 1.00 97.88 131 THR A C 1
ATOM 1052 O O . THR A 1 131 ? 3.522 -3.514 9.811 1.00 97.88 131 THR A O 1
ATOM 1055 N N . SER A 1 132 ? 1.739 -2.785 10.960 1.00 97.88 132 SER A N 1
ATOM 1056 C CA . SER A 1 132 ? 1.992 -1.360 10.715 1.00 97.88 132 SER A CA 1
ATOM 1057 C C . SER A 1 132 ? 3.317 -0.905 11.321 1.00 97.88 132 SER A C 1
ATOM 1059 O O . SER A 1 132 ? 4.094 -0.221 10.659 1.00 97.88 132 SER A O 1
ATOM 1061 N N . THR A 1 133 ? 3.603 -1.311 12.560 1.00 97.50 133 THR A N 1
ATOM 1062 C CA . THR A 1 133 ? 4.863 -0.977 13.244 1.00 97.50 133 THR A CA 1
ATOM 1063 C C . THR A 1 133 ? 6.057 -1.580 12.510 1.00 97.50 133 THR A C 1
ATOM 1065 O O . THR A 1 133 ? 7.032 -0.880 12.240 1.00 97.50 133 THR A O 1
ATOM 1068 N N . ASN A 1 134 ? 5.947 -2.845 12.100 1.00 97.88 134 ASN A N 1
ATOM 1069 C CA . ASN A 1 134 ? 6.989 -3.523 11.336 1.00 97.88 134 ASN A CA 1
ATOM 1070 C C . ASN A 1 134 ? 7.253 -2.834 9.994 1.00 97.88 134 ASN A C 1
ATOM 1072 O O . ASN A 1 134 ? 8.411 -2.684 9.623 1.00 97.88 134 ASN A O 1
ATOM 1076 N N . ILE A 1 135 ? 6.213 -2.389 9.280 1.00 98.19 135 ILE A N 1
ATOM 1077 C CA . ILE A 1 135 ? 6.363 -1.659 8.012 1.00 98.19 135 ILE A CA 1
ATOM 1078 C C . ILE A 1 135 ? 7.039 -0.304 8.221 1.00 98.19 135 ILE A C 1
ATOM 1080 O O . ILE A 1 135 ? 7.971 0.022 7.491 1.00 98.19 135 ILE A O 1
ATOM 1084 N N . LEU A 1 136 ? 6.610 0.468 9.222 1.00 97.19 136 LEU A N 1
ATOM 1085 C CA . LEU A 1 136 ? 7.171 1.795 9.499 1.00 97.19 136 LEU A CA 1
ATOM 1086 C C . LEU A 1 136 ? 8.654 1.740 9.897 1.00 97.19 136 LEU A C 1
ATOM 1088 O O . LEU A 1 136 ? 9.380 2.699 9.649 1.00 97.19 136 LEU A O 1
ATOM 1092 N N . ALA A 1 137 ? 9.104 0.627 10.480 1.00 97.12 137 ALA A N 1
ATOM 1093 C CA . ALA A 1 137 ? 10.502 0.382 10.828 1.00 97.12 137 ALA A CA 1
ATOM 1094 C C . ALA A 1 137 ? 11.286 -0.399 9.752 1.00 97.12 137 ALA A C 1
ATOM 1096 O O . ALA A 1 137 ? 12.485 -0.631 9.910 1.00 97.12 137 ALA A O 1
ATOM 1097 N N . ASN A 1 138 ? 10.641 -0.840 8.667 1.00 97.12 138 ASN A N 1
ATOM 1098 C CA . ASN A 1 138 ? 11.267 -1.727 7.693 1.00 97.12 138 ASN A CA 1
ATOM 1099 C C . ASN A 1 138 ? 12.286 -0.965 6.816 1.00 97.12 138 ASN A C 1
ATOM 1101 O O . ASN A 1 138 ? 11.914 0.022 6.171 1.00 97.12 138 ASN A O 1
ATOM 1105 N N . PRO A 1 139 ? 13.541 -1.444 6.700 1.00 95.00 139 PRO A N 1
ATOM 1106 C CA . PRO A 1 139 ? 14.577 -0.767 5.919 1.00 95.00 139 PRO A CA 1
ATOM 1107 C C . PRO A 1 139 ? 14.211 -0.515 4.451 1.00 95.00 139 PRO A C 1
ATOM 1109 O O . PRO A 1 139 ? 14.540 0.540 3.920 1.00 95.00 139 PRO A O 1
ATOM 1112 N N . ILE A 1 140 ? 13.492 -1.436 3.800 1.00 95.31 140 ILE A N 1
ATOM 1113 C CA . ILE A 1 140 ? 13.107 -1.299 2.386 1.00 95.31 140 ILE A CA 1
ATOM 1114 C C . ILE A 1 140 ? 12.125 -0.132 2.212 1.00 95.31 140 ILE A C 1
ATOM 1116 O O . ILE A 1 140 ? 12.268 0.674 1.292 1.00 95.31 140 ILE A O 1
ATOM 1120 N N . PHE A 1 141 ? 11.164 0.011 3.127 1.00 97.06 141 PHE A N 1
ATOM 1121 C CA . PHE A 1 141 ? 10.223 1.131 3.110 1.00 97.06 141 PHE A CA 1
ATOM 1122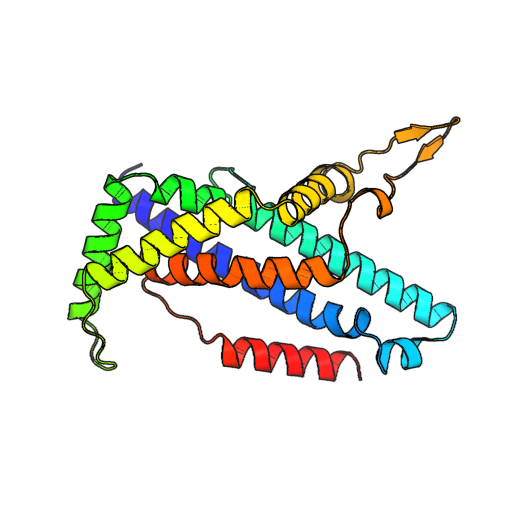 C C . PHE A 1 141 ? 10.925 2.459 3.426 1.00 97.06 141 PHE A C 1
ATOM 1124 O O . PHE A 1 141 ? 10.631 3.474 2.798 1.00 97.06 141 PHE A O 1
ATOM 1131 N N . MET A 1 142 ? 11.901 2.461 4.337 1.00 94.94 142 MET A N 1
ATOM 1132 C CA . MET A 1 142 ? 12.711 3.651 4.623 1.00 94.94 142 MET A CA 1
ATOM 1133 C C . MET A 1 142 ? 13.566 4.075 3.421 1.00 94.94 142 MET A C 1
ATOM 1135 O O . MET A 1 142 ? 13.644 5.265 3.111 1.00 94.94 142 MET A O 1
ATOM 1139 N N . SER A 1 143 ? 14.139 3.118 2.688 1.00 92.69 143 SER A N 1
ATOM 1140 C CA . SER A 1 143 ? 14.818 3.374 1.415 1.00 92.69 143 SER A CA 1
ATOM 1141 C C . SER A 1 143 ? 13.865 3.930 0.354 1.00 92.69 143 SER A C 1
ATOM 1143 O O . SER A 1 143 ? 14.218 4.885 -0.335 1.00 92.69 143 SER A O 1
ATOM 1145 N N . ALA A 1 144 ? 12.637 3.405 0.252 1.00 93.06 144 ALA A N 1
ATOM 1146 C CA . ALA A 1 144 ? 11.603 3.943 -0.636 1.00 93.06 144 ALA A CA 1
ATOM 1147 C C . ALA A 1 144 ? 11.250 5.398 -0.290 1.00 93.06 144 ALA A C 1
ATOM 1149 O O . ALA A 1 144 ? 11.229 6.253 -1.178 1.00 93.06 144 ALA A O 1
ATOM 1150 N N . LYS A 1 145 ? 11.079 5.699 1.003 1.00 93.25 145 LYS A N 1
ATOM 1151 C CA . LYS A 1 145 ? 10.843 7.060 1.494 1.00 93.25 145 LYS A CA 1
ATOM 1152 C C . LYS A 1 145 ? 11.971 8.004 1.074 1.00 93.25 145 LYS A C 1
ATOM 1154 O O . LYS A 1 145 ? 11.699 9.048 0.487 1.00 93.25 145 LYS A O 1
ATOM 1159 N N . SER A 1 146 ? 13.224 7.612 1.317 1.00 89.00 146 SER A N 1
ATOM 1160 C CA . SER A 1 146 ? 14.395 8.402 0.920 1.00 89.00 146 SER A CA 1
ATOM 1161 C C . SER A 1 146 ? 14.455 8.604 -0.594 1.00 89.00 146 SER A C 1
ATOM 1163 O O . SER A 1 146 ? 14.735 9.708 -1.049 1.00 89.00 146 SER A O 1
ATOM 1165 N N . ALA A 1 147 ? 14.160 7.565 -1.381 1.00 86.25 147 ALA A N 1
ATOM 1166 C CA . ALA A 1 147 ? 14.103 7.666 -2.834 1.00 86.25 147 ALA A CA 1
ATOM 1167 C C . ALA A 1 147 ? 13.060 8.692 -3.291 1.00 86.25 147 ALA A C 1
ATOM 1169 O O . ALA A 1 147 ? 13.355 9.538 -4.132 1.00 86.25 147 ALA A O 1
ATOM 1170 N N . ARG A 1 148 ? 11.854 8.655 -2.716 1.00 88.44 148 ARG A N 1
ATOM 1171 C CA . ARG A 1 148 ? 10.783 9.612 -3.015 1.00 88.44 148 ARG A CA 1
ATOM 1172 C C . ARG A 1 148 ? 11.188 11.037 -2.645 1.00 88.44 148 ARG A C 1
ATOM 1174 O O . ARG A 1 148 ? 11.000 11.934 -3.464 1.00 88.44 148 ARG A O 1
ATOM 1181 N N . ASP A 1 149 ? 11.773 11.234 -1.466 1.00 84.50 149 ASP A N 1
ATOM 1182 C CA . ASP A 1 149 ? 12.167 12.556 -0.967 1.00 84.50 149 ASP A CA 1
ATOM 1183 C C . ASP A 1 149 ? 13.274 13.187 -1.839 1.00 84.50 149 ASP A C 1
ATOM 1185 O O . ASP A 1 149 ? 13.163 14.356 -2.205 1.00 84.50 149 ASP A O 1
ATOM 1189 N N . THR A 1 150 ? 14.293 12.410 -2.229 1.00 75.00 150 THR A N 1
ATOM 1190 C CA . THR A 1 150 ? 15.471 12.899 -2.975 1.00 75.00 150 THR A CA 1
ATOM 1191 C C . THR A 1 150 ? 15.257 12.972 -4.491 1.00 75.00 150 THR A C 1
ATOM 1193 O O . THR A 1 150 ? 15.658 13.943 -5.129 1.00 75.00 150 THR A O 1
ATOM 1196 N N . LEU A 1 151 ? 14.650 11.951 -5.103 1.00 70.75 151 LEU A N 1
ATOM 1197 C CA . LEU A 1 151 ? 14.591 11.833 -6.568 1.00 70.75 151 LEU A CA 1
ATOM 1198 C C . LEU A 1 151 ? 13.282 12.304 -7.178 1.00 70.75 151 LEU A C 1
ATOM 1200 O O . LEU A 1 151 ? 13.277 12.787 -8.306 1.00 70.75 151 LEU A O 1
ATOM 1204 N N . ILE A 1 152 ? 12.173 12.095 -6.474 1.00 69.00 152 ILE A N 1
ATOM 1205 C CA . ILE A 1 152 ? 10.841 12.210 -7.073 1.00 69.00 152 ILE A CA 1
ATOM 1206 C C . ILE A 1 152 ? 10.193 13.539 -6.695 1.00 69.00 152 ILE A C 1
ATOM 1208 O O . ILE A 1 152 ? 9.605 14.197 -7.547 1.00 69.00 152 ILE A O 1
ATOM 1212 N N . ALA A 1 153 ? 10.306 13.943 -5.428 1.00 62.66 153 ALA A N 1
ATOM 1213 C CA . ALA A 1 153 ? 9.649 15.140 -4.915 1.00 62.66 153 ALA A CA 1
ATOM 1214 C C . ALA A 1 153 ? 10.435 16.435 -5.176 1.00 62.66 153 ALA A C 1
ATOM 1216 O O . ALA A 1 153 ? 9.816 17.454 -5.466 1.00 62.66 153 ALA A O 1
ATOM 1217 N N . HIS A 1 154 ? 11.769 16.406 -5.087 1.00 59.69 154 HIS A N 1
ATOM 1218 C CA . HIS A 1 154 ? 12.569 17.640 -5.077 1.00 59.69 154 HIS A CA 1
ATOM 1219 C C . HIS A 1 154 ? 13.559 17.787 -6.238 1.00 59.69 154 HIS A C 1
ATOM 1221 O O . HIS A 1 154 ? 14.124 18.865 -6.367 1.00 59.69 154 HIS A O 1
ATOM 1227 N N . ILE A 1 155 ? 13.749 16.758 -7.085 1.00 63.34 155 ILE A N 1
ATOM 1228 C CA . ILE A 1 155 ? 14.834 16.691 -8.091 1.00 63.34 155 ILE A CA 1
ATOM 1229 C C . ILE A 1 155 ? 16.115 17.287 -7.490 1.00 63.34 155 ILE A C 1
ATOM 1231 O O . ILE A 1 155 ? 16.595 18.340 -7.904 1.00 63.34 155 ILE A O 1
ATOM 1235 N N . ASP A 1 156 ? 16.605 16.650 -6.427 1.00 59.94 156 ASP A N 1
ATOM 1236 C CA . ASP A 1 156 ? 17.656 17.212 -5.581 1.00 59.94 156 ASP A CA 1
ATOM 1237 C C . ASP A 1 156 ? 19.019 17.113 -6.293 1.00 59.94 156 ASP A C 1
ATOM 1239 O O . ASP A 1 156 ? 19.806 16.192 -6.069 1.00 59.94 156 ASP A O 1
ATOM 1243 N N . VAL A 1 157 ? 19.256 18.000 -7.263 1.00 68.12 157 VAL A N 1
ATOM 1244 C CA . VAL A 1 157 ? 20.461 18.012 -8.102 1.00 68.12 157 VAL A CA 1
ATOM 1245 C C . VAL A 1 157 ? 21.683 18.403 -7.285 1.00 68.12 157 VAL A C 1
ATOM 1247 O O . VAL A 1 157 ? 21.679 19.386 -6.546 1.00 68.12 157 VAL A O 1
ATOM 1250 N N . LYS A 1 158 ? 22.770 17.644 -7.446 1.00 63.66 158 LYS A N 1
ATOM 1251 C CA . LYS A 1 158 ? 24.038 17.920 -6.765 1.00 63.66 158 LYS A CA 1
ATOM 1252 C C . LYS A 1 158 ? 25.010 18.585 -7.722 1.00 63.66 158 LYS A C 1
ATOM 1254 O O . LYS A 1 158 ? 25.188 18.106 -8.833 1.00 63.66 158 LYS A O 1
ATOM 1259 N N . PHE A 1 159 ? 25.653 19.661 -7.282 1.00 72.56 159 PHE A N 1
ATOM 1260 C CA . PHE A 1 159 ? 26.732 20.289 -8.039 1.00 72.56 159 PHE A CA 1
ATOM 1261 C C . PHE A 1 159 ? 28.048 19.540 -7.775 1.00 72.56 159 PHE A C 1
ATOM 1263 O O . PHE A 1 159 ? 28.549 19.560 -6.650 1.00 72.56 159 PHE A O 1
ATOM 1270 N N . ILE A 1 160 ? 28.571 18.838 -8.781 1.00 73.81 160 ILE A N 1
ATOM 1271 C CA . ILE A 1 160 ? 29.788 18.012 -8.726 1.00 73.81 160 ILE A CA 1
ATOM 1272 C C . ILE A 1 160 ? 30.644 18.355 -9.951 1.00 73.81 160 ILE A C 1
ATOM 1274 O O . ILE A 1 160 ? 30.125 18.445 -11.060 1.00 73.81 160 ILE A O 1
ATOM 1278 N N . ASP A 1 161 ? 31.941 18.606 -9.744 1.00 72.38 161 ASP A N 1
ATOM 1279 C CA . ASP A 1 161 ? 32.931 18.886 -10.801 1.00 72.38 161 ASP A CA 1
ATOM 1280 C C . ASP A 1 161 ? 32.470 19.901 -11.869 1.00 72.38 161 ASP A C 1
ATOM 1282 O O . ASP A 1 161 ? 32.716 19.755 -13.065 1.00 72.38 161 ASP A O 1
ATOM 1286 N N . GLY A 1 162 ? 31.784 20.960 -11.427 1.00 77.00 162 GLY A N 1
ATOM 1287 C CA . GLY A 1 162 ? 31.322 22.044 -12.296 1.00 77.00 162 GLY A CA 1
ATOM 1288 C C . GLY A 1 162 ? 29.978 21.805 -12.994 1.00 77.00 162 GLY A C 1
ATOM 1289 O O . GLY A 1 162 ? 29.551 22.670 -13.755 1.00 77.00 162 GLY A O 1
ATOM 1290 N N . ASN A 1 163 ? 29.293 20.686 -12.734 1.00 63.22 163 ASN A N 1
ATOM 1291 C CA . ASN A 1 163 ? 28.005 20.347 -13.342 1.00 63.22 163 ASN A CA 1
ATOM 1292 C C . ASN A 1 163 ? 26.946 19.968 -12.298 1.00 63.22 163 ASN A C 1
ATOM 1294 O O . ASN A 1 163 ? 27.255 19.433 -11.237 1.00 63.22 163 ASN A O 1
ATOM 1298 N N . TYR A 1 164 ? 25.673 20.223 -12.612 1.00 72.69 164 TYR A N 1
ATOM 1299 C CA . TYR A 1 164 ? 24.558 19.666 -11.844 1.00 72.69 164 TYR A CA 1
ATOM 1300 C C . TYR A 1 164 ? 24.275 18.237 -12.311 1.00 72.69 164 TYR A C 1
ATOM 1302 O O . TYR A 1 164 ? 23.903 18.012 -13.462 1.00 72.69 164 TYR A O 1
ATOM 1310 N N . GLU A 1 165 ? 24.423 17.279 -11.405 1.00 61.41 165 GLU A N 1
ATOM 1311 C CA . GLU A 1 165 ? 24.159 15.866 -11.641 1.00 61.41 165 GLU A CA 1
ATOM 1312 C C . GLU A 1 165 ? 22.876 15.415 -10.933 1.00 61.41 165 GLU A C 1
ATOM 1314 O O . GLU A 1 165 ? 22.572 15.826 -9.807 1.00 61.41 165 GLU A O 1
ATOM 1319 N N . TYR A 1 166 ? 22.125 14.529 -11.591 1.00 58.88 166 TYR A N 1
ATOM 1320 C CA . TYR A 1 166 ? 20.987 13.853 -10.972 1.00 58.88 166 TYR A CA 1
ATOM 1321 C C . TYR A 1 166 ? 21.472 12.866 -9.903 1.00 58.88 166 TYR A C 1
ATOM 1323 O O . TYR A 1 166 ? 22.504 12.215 -10.095 1.00 58.88 166 TYR A O 1
ATOM 1331 N N . PRO A 1 167 ? 20.728 12.679 -8.797 1.00 60.53 167 PRO A N 1
ATOM 1332 C CA . PRO A 1 167 ? 21.096 11.675 -7.814 1.00 60.53 167 PRO A CA 1
ATOM 1333 C C . PRO A 1 167 ? 21.120 10.280 -8.448 1.00 60.53 167 PRO A C 1
ATOM 1335 O O . PRO A 1 167 ? 20.204 9.873 -9.163 1.00 60.53 167 PRO A O 1
ATOM 1338 N N . ASP A 1 168 ? 22.191 9.537 -8.183 1.00 60.72 168 ASP A N 1
ATOM 1339 C CA . ASP A 1 168 ? 22.369 8.193 -8.723 1.00 60.72 168 ASP A CA 1
ATOM 1340 C C . ASP A 1 168 ? 21.336 7.225 -8.123 1.00 60.72 168 ASP A C 1
ATOM 1342 O O . ASP A 1 168 ? 21.358 6.923 -6.928 1.00 60.72 168 ASP A O 1
ATOM 1346 N N . ILE A 1 169 ? 20.455 6.693 -8.975 1.00 57.22 169 ILE A N 1
ATOM 1347 C CA . ILE A 1 169 ? 19.431 5.697 -8.623 1.00 57.22 169 ILE A CA 1
ATOM 1348 C C . ILE A 1 169 ? 20.066 4.440 -7.995 1.00 57.22 169 ILE A C 1
ATOM 1350 O O . ILE A 1 169 ? 19.441 3.783 -7.160 1.00 57.22 169 ILE A O 1
ATOM 1354 N N . LYS A 1 170 ? 21.330 4.115 -8.313 1.00 58.41 170 LYS A N 1
ATOM 1355 C CA . LYS A 1 170 ? 22.058 2.994 -7.689 1.00 58.41 170 LYS A CA 1
ATOM 1356 C C . LYS A 1 170 ? 22.304 3.203 -6.191 1.00 58.41 170 LYS A C 1
ATOM 1358 O O . LYS A 1 170 ? 22.501 2.224 -5.478 1.00 58.41 170 LYS A O 1
ATOM 1363 N N . LYS A 1 171 ? 22.253 4.445 -5.693 1.00 64.81 171 LYS A N 1
ATOM 1364 C CA . LYS A 1 171 ? 22.440 4.783 -4.269 1.00 64.81 171 LYS A CA 1
ATOM 1365 C C . LYS A 1 171 ? 21.175 4.615 -3.424 1.00 64.81 171 LYS A C 1
ATOM 1367 O O . LYS A 1 171 ? 21.242 4.772 -2.211 1.00 64.81 171 LYS A O 1
ATOM 1372 N N . LEU A 1 172 ? 20.038 4.265 -4.027 1.00 68.56 172 LEU A N 1
ATOM 1373 C CA . LEU A 1 172 ? 18.767 4.122 -3.308 1.00 68.56 172 LEU A CA 1
ATOM 1374 C C . LEU A 1 172 ? 18.675 2.869 -2.432 1.00 68.56 172 LEU A C 1
ATOM 1376 O O . LEU A 1 172 ? 17.740 2.750 -1.647 1.00 68.56 172 LEU A O 1
ATOM 1380 N N . ASN A 1 173 ? 19.619 1.934 -2.569 1.00 82.19 173 ASN A N 1
ATOM 1381 C CA . ASN A 1 173 ? 19.600 0.641 -1.882 1.00 82.19 173 ASN A CA 1
ATOM 1382 C C . ASN A 1 173 ? 18.261 -0.113 -2.054 1.00 82.19 173 ASN A C 1
ATOM 1384 O O . ASN A 1 173 ? 17.774 -0.758 -1.130 1.00 82.19 173 ASN A O 1
ATOM 1388 N N . LEU A 1 174 ? 17.659 -0.003 -3.244 1.00 88.50 174 LEU A N 1
ATOM 1389 C CA . LEU A 1 174 ? 16.420 -0.683 -3.615 1.00 88.50 174 LEU A CA 1
ATOM 1390 C C . LEU A 1 174 ? 16.648 -1.585 -4.832 1.00 88.50 174 LEU A C 1
ATOM 1392 O O . LEU A 1 174 ? 17.343 -1.214 -5.780 1.00 88.50 174 LEU A O 1
ATOM 1396 N N . LYS A 1 175 ? 16.008 -2.751 -4.830 1.00 90.31 175 LYS A N 1
ATOM 1397 C CA . LYS A 1 175 ? 15.985 -3.718 -5.931 1.00 90.31 175 LYS A CA 1
ATOM 1398 C C . LYS A 1 175 ? 14.623 -3.706 -6.615 1.00 90.31 175 LYS A C 1
ATOM 1400 O O . LYS A 1 175 ? 13.600 -3.514 -5.974 1.00 90.31 175 LYS A O 1
ATOM 1405 N N . TRP A 1 176 ? 14.575 -4.062 -7.900 1.00 89.38 176 TRP A N 1
ATOM 1406 C CA . TRP A 1 176 ? 13.309 -4.188 -8.641 1.00 89.38 176 TRP A CA 1
ATOM 1407 C C . TRP A 1 176 ? 12.268 -5.083 -7.945 1.00 89.38 176 TRP A C 1
ATOM 1409 O O . TRP A 1 176 ? 11.075 -4.783 -7.965 1.00 89.38 176 TRP A O 1
ATOM 1419 N N . SER A 1 177 ? 12.719 -6.169 -7.305 1.00 90.19 177 SER A N 1
ATOM 1420 C CA . SER A 1 177 ? 11.873 -7.091 -6.535 1.00 90.19 177 SER A CA 1
ATOM 1421 C C . SER A 1 177 ? 11.229 -6.452 -5.305 1.00 90.19 177 SER A C 1
ATOM 1423 O O . SER A 1 177 ? 10.176 -6.906 -4.860 1.00 90.19 177 SER A O 1
ATOM 1425 N N . ASP A 1 178 ? 11.833 -5.396 -4.761 1.00 94.19 178 ASP A N 1
ATOM 1426 C CA . ASP A 1 178 ? 11.403 -4.793 -3.503 1.00 94.19 178 ASP A CA 1
ATOM 1427 C C . ASP A 1 178 ? 10.039 -4.118 -3.624 1.00 94.19 178 ASP A C 1
ATOM 1429 O O . ASP A 1 178 ? 9.278 -4.120 -2.662 1.00 94.19 178 ASP A O 1
ATOM 1433 N N . ALA A 1 179 ? 9.674 -3.633 -4.816 1.00 94.56 179 ALA A N 1
ATOM 1434 C CA . ALA A 1 179 ? 8.327 -3.131 -5.083 1.00 94.56 179 ALA A CA 1
ATOM 1435 C C . ALA A 1 179 ? 7.252 -4.198 -4.793 1.00 94.56 179 ALA A C 1
ATOM 1437 O O . ALA A 1 179 ? 6.266 -3.915 -4.114 1.00 94.56 179 ALA A O 1
ATOM 1438 N N . GLY A 1 180 ? 7.470 -5.437 -5.244 1.00 95.94 180 GLY A N 1
ATOM 1439 C CA . GLY A 1 180 ? 6.557 -6.554 -4.986 1.00 95.94 180 GLY A CA 1
ATOM 1440 C C . GLY A 1 180 ? 6.541 -6.960 -3.516 1.00 95.94 180 GLY A C 1
ATOM 1441 O O . GLY A 1 180 ? 5.471 -7.138 -2.937 1.00 95.94 180 GLY A O 1
ATOM 1442 N N . ASN A 1 181 ? 7.720 -7.027 -2.889 1.00 96.56 181 ASN A N 1
ATOM 1443 C CA . ASN A 1 181 ? 7.857 -7.356 -1.468 1.00 96.56 181 ASN A CA 1
ATOM 1444 C C . ASN A 1 181 ? 7.117 -6.349 -0.576 1.00 96.56 181 ASN A C 1
ATOM 1446 O O . ASN A 1 181 ? 6.393 -6.743 0.336 1.00 96.56 181 ASN A O 1
ATOM 1450 N N . MET A 1 182 ? 7.255 -5.050 -0.854 1.00 98.25 182 MET A N 1
ATOM 1451 C CA . MET A 1 182 ? 6.549 -4.005 -0.116 1.00 98.25 182 MET A CA 1
ATOM 1452 C C . MET A 1 182 ? 5.034 -4.112 -0.295 1.00 98.25 182 MET A C 1
ATOM 1454 O O . MET A 1 182 ? 4.310 -4.066 0.696 1.00 98.25 182 MET A O 1
ATOM 1458 N N . LEU A 1 183 ? 4.538 -4.311 -1.522 1.00 98.12 183 LEU A N 1
ATOM 1459 C CA . LEU A 1 183 ? 3.100 -4.485 -1.761 1.00 98.12 183 LEU A CA 1
ATOM 1460 C C . LEU A 1 183 ? 2.542 -5.729 -1.065 1.00 98.12 183 LEU A C 1
ATOM 1462 O O . LEU A 1 183 ? 1.432 -5.681 -0.535 1.00 98.12 183 LEU A O 1
ATOM 1466 N N . HIS A 1 184 ? 3.309 -6.819 -1.030 1.00 97.25 184 HIS A N 1
ATOM 1467 C CA . HIS A 1 184 ? 2.940 -8.031 -0.308 1.00 97.25 184 HIS A CA 1
ATOM 1468 C C . HIS A 1 184 ? 2.821 -7.774 1.201 1.00 97.25 184 HIS A C 1
ATOM 1470 O O . HIS A 1 184 ? 1.777 -8.055 1.787 1.00 97.25 184 HIS A O 1
ATOM 1476 N N . LEU A 1 185 ? 3.846 -7.171 1.815 1.00 97.94 185 LEU A N 1
ATOM 1477 C CA . LEU A 1 185 ? 3.843 -6.833 3.243 1.00 97.94 185 LEU A CA 1
ATOM 1478 C C . LEU A 1 185 ? 2.729 -5.844 3.601 1.00 97.94 185 LEU A C 1
ATOM 1480 O O . LEU A 1 185 ? 2.117 -5.953 4.661 1.00 97.94 185 LEU A O 1
ATOM 1484 N N . PHE A 1 186 ? 2.443 -4.894 2.710 1.00 97.88 186 PHE A N 1
ATOM 1485 C CA . PHE A 1 186 ? 1.458 -3.849 2.953 1.00 97.88 186 PHE A CA 1
ATOM 1486 C C . PHE A 1 186 ? 0.007 -4.334 2.842 1.00 97.88 186 PHE A C 1
ATOM 1488 O O . PHE A 1 186 ? -0.887 -3.714 3.409 1.00 97.88 186 PHE A O 1
ATOM 1495 N N . LYS A 1 187 ? -0.242 -5.482 2.200 1.00 97.56 187 LYS A N 1
ATOM 1496 C CA . LYS A 1 187 ? -1.588 -6.048 2.034 1.00 97.56 187 LYS A CA 1
ATOM 1497 C C . LYS A 1 187 ? -2.313 -6.257 3.366 1.00 97.56 187 LYS A C 1
ATOM 1499 O O . LYS A 1 187 ? -3.455 -5.828 3.521 1.00 97.56 187 LYS A O 1
ATOM 1504 N N . THR A 1 188 ? -1.652 -6.899 4.327 1.00 96.25 188 THR A N 1
ATOM 1505 C CA . THR A 1 188 ? -2.254 -7.285 5.612 1.00 96.25 188 THR A CA 1
ATOM 1506 C C . THR A 1 188 ? -2.781 -6.093 6.416 1.00 96.25 188 THR A C 1
ATOM 1508 O O . THR A 1 188 ? -3.960 -6.113 6.773 1.00 96.25 188 THR A O 1
ATOM 1511 N N . PRO A 1 189 ? -2.003 -5.023 6.679 1.00 97.19 189 PRO A N 1
ATOM 1512 C CA . PRO A 1 189 ? -2.538 -3.872 7.401 1.00 97.19 189 PRO A CA 1
ATOM 1513 C C . PRO A 1 189 ? -3.664 -3.160 6.641 1.00 97.19 189 PRO A C 1
ATOM 1515 O O . PRO A 1 189 ? -4.593 -2.682 7.283 1.00 97.19 189 PRO A O 1
ATOM 1518 N N . ILE A 1 190 ? -3.653 -3.134 5.301 1.00 96.94 190 ILE A N 1
ATOM 1519 C CA . ILE A 1 190 ? -4.778 -2.593 4.516 1.00 96.94 190 ILE A CA 1
ATOM 1520 C C . ILE A 1 190 ? -6.046 -3.424 4.716 1.00 96.94 190 ILE A C 1
ATOM 1522 O O . ILE A 1 190 ? -7.115 -2.866 4.963 1.00 96.94 190 ILE A O 1
ATOM 1526 N N . MET A 1 191 ? -5.932 -4.751 4.640 1.00 95.75 191 MET A N 1
ATOM 1527 C CA . MET A 1 191 ? -7.050 -5.665 4.872 1.00 95.75 191 MET A CA 1
ATOM 1528 C C . MET A 1 191 ? -7.635 -5.495 6.272 1.00 95.75 191 MET A C 1
ATOM 1530 O O . MET A 1 191 ? -8.844 -5.312 6.412 1.00 95.75 191 MET A O 1
ATOM 1534 N N . ASN A 1 192 ? -6.776 -5.504 7.292 1.00 96.00 192 ASN A N 1
ATOM 1535 C CA . ASN A 1 192 ? -7.208 -5.391 8.679 1.00 96.00 192 ASN A CA 1
ATOM 1536 C C . ASN A 1 192 ? -7.823 -4.016 8.947 1.00 96.00 192 ASN A C 1
ATOM 1538 O O . ASN A 1 192 ? -8.899 -3.948 9.527 1.00 96.00 192 ASN A O 1
ATOM 1542 N N . ALA A 1 193 ? -7.220 -2.929 8.455 1.00 96.00 193 ALA A N 1
ATOM 1543 C CA . ALA A 1 193 ? -7.801 -1.593 8.569 1.00 96.00 193 ALA A CA 1
ATOM 1544 C C . ALA A 1 193 ? -9.187 -1.509 7.916 1.00 96.00 193 ALA A C 1
ATOM 1546 O O . ALA A 1 193 ? -10.105 -0.928 8.491 1.00 96.00 193 ALA A O 1
ATOM 1547 N N . ASN A 1 194 ? -9.360 -2.099 6.731 1.00 94.69 194 ASN A N 1
ATOM 1548 C CA . ASN A 1 194 ? -10.640 -2.097 6.028 1.00 94.69 194 ASN A CA 1
ATOM 1549 C C . ASN A 1 194 ? -11.722 -2.873 6.793 1.00 94.69 194 ASN A C 1
ATOM 1551 O O . ASN A 1 194 ? -12.866 -2.426 6.841 1.00 94.69 194 ASN A O 1
ATOM 1555 N N . MET A 1 195 ? -11.354 -3.980 7.437 1.00 92.88 195 MET A N 1
ATOM 1556 C CA . MET A 1 195 ? -12.266 -4.740 8.289 1.00 92.88 195 MET A CA 1
ATOM 1557 C C . MET A 1 195 ? -12.598 -3.991 9.590 1.00 92.88 195 MET A C 1
ATOM 1559 O O . MET A 1 195 ? -13.762 -3.810 9.913 1.00 92.88 195 MET A O 1
ATOM 1563 N N . ILE A 1 196 ? -11.592 -3.482 10.305 1.00 94.25 196 ILE A N 1
ATOM 1564 C CA . ILE A 1 196 ? -11.760 -2.811 11.608 1.00 94.25 196 ILE A CA 1
ATOM 1565 C C . ILE A 1 196 ? -12.547 -1.500 11.480 1.00 94.25 196 ILE A C 1
ATOM 1567 O O . ILE A 1 196 ? -13.359 -1.178 12.338 1.00 94.25 196 ILE A O 1
ATOM 1571 N N . ILE A 1 197 ? -12.275 -0.707 10.439 1.00 94.75 197 ILE A N 1
ATOM 1572 C CA . ILE A 1 197 ? -12.777 0.674 10.333 1.00 94.75 197 ILE A CA 1
ATOM 1573 C C . ILE A 1 197 ? -14.071 0.754 9.518 1.00 94.75 197 ILE A C 1
ATOM 1575 O O . ILE A 1 197 ? -14.921 1.609 9.775 1.00 94.75 197 ILE A O 1
ATOM 1579 N N . ARG A 1 198 ? -14.190 -0.072 8.474 1.00 92.00 198 ARG A N 1
ATOM 1580 C CA . ARG A 1 198 ? -15.285 0.004 7.494 1.00 92.00 198 ARG A CA 1
ATOM 1581 C C . ARG A 1 198 ? -16.155 -1.240 7.462 1.00 92.00 198 ARG A C 1
ATOM 1583 O O . ARG A 1 198 ? -17.092 -1.264 6.672 1.00 92.00 198 ARG A O 1
ATOM 1590 N N . ASP A 1 199 ? -15.797 -2.258 8.235 1.00 87.69 199 ASP A N 1
ATOM 1591 C CA . ASP A 1 199 ? -16.452 -3.554 8.205 1.00 87.69 199 ASP A CA 1
ATOM 1592 C C . ASP A 1 199 ? -16.589 -4.145 6.790 1.00 87.69 199 ASP A C 1
ATOM 1594 O O . ASP A 1 199 ? -17.628 -4.648 6.363 1.00 87.69 199 ASP A O 1
ATOM 1598 N N . ALA A 1 200 ? -15.519 -4.022 6.005 1.00 88.00 200 ALA A N 1
ATOM 1599 C CA . ALA A 1 200 ? -15.535 -4.394 4.601 1.00 88.00 200 ALA A CA 1
ATOM 1600 C C . ALA A 1 200 ? -14.441 -5.412 4.277 1.00 88.00 200 ALA A C 1
ATOM 1602 O O . ALA A 1 200 ? -13.273 -5.268 4.651 1.00 88.00 200 ALA A O 1
ATOM 1603 N N . SER A 1 201 ? -14.813 -6.417 3.489 1.00 87.25 201 SER A N 1
ATOM 1604 C CA . SER A 1 201 ? -13.873 -7.327 2.835 1.00 87.25 201 SER A CA 1
ATOM 1605 C C . SER A 1 201 ? -13.634 -6.910 1.380 1.00 87.25 201 SER A C 1
ATOM 1607 O O . SER A 1 201 ? -14.315 -6.037 0.840 1.00 87.25 201 SER A O 1
ATOM 1609 N N . PHE A 1 202 ? -12.626 -7.507 0.745 1.00 89.75 202 PHE A N 1
ATOM 1610 C CA . PHE A 1 202 ? -12.306 -7.269 -0.659 1.00 89.75 202 PHE A CA 1
ATOM 1611 C C . PHE A 1 202 ? -11.971 -8.593 -1.354 1.00 89.75 202 PHE A C 1
ATOM 1613 O O . PHE A 1 202 ? -11.327 -9.466 -0.767 1.00 89.75 202 PHE A O 1
ATOM 1620 N N . ALA A 1 203 ? -12.397 -8.742 -2.609 1.00 93.31 203 ALA A N 1
ATOM 1621 C CA . ALA A 1 203 ? -12.206 -9.951 -3.408 1.00 93.31 203 ALA A CA 1
ATOM 1622 C C . ALA A 1 203 ? -10.781 -10.029 -3.995 1.00 93.31 203 ALA A C 1
ATOM 1624 O O . ALA A 1 203 ? -10.569 -9.879 -5.198 1.00 93.31 203 ALA A O 1
ATOM 1625 N N . TRP A 1 204 ? -9.785 -10.257 -3.133 1.00 92.62 204 TRP A N 1
ATOM 1626 C CA . TRP A 1 204 ? -8.362 -10.231 -3.501 1.00 92.62 204 TRP A CA 1
ATOM 1627 C C . TRP A 1 204 ? -7.982 -11.206 -4.614 1.00 92.62 204 TRP A C 1
ATOM 1629 O O . TRP A 1 204 ? -7.230 -10.830 -5.506 1.00 92.62 204 TRP A O 1
ATOM 1639 N N . GLN A 1 205 ? -8.512 -12.431 -4.574 1.00 94.12 205 GLN A N 1
ATOM 1640 C CA . GLN A 1 205 ? -8.180 -13.467 -5.556 1.00 94.12 205 GLN A CA 1
ATOM 1641 C C . GLN A 1 205 ? -8.626 -13.070 -6.967 1.00 94.12 205 GLN A C 1
ATOM 1643 O O . GLN A 1 205 ? -7.845 -13.164 -7.911 1.00 94.12 205 GLN A O 1
ATOM 1648 N N . GLU A 1 206 ? -9.860 -12.575 -7.107 1.00 95.69 206 GLU A N 1
ATOM 1649 C CA . GLU A 1 206 ? -10.368 -12.132 -8.406 1.00 95.69 206 GLU A CA 1
ATOM 1650 C C . GLU A 1 206 ? -9.601 -10.901 -8.899 1.00 95.69 206 GLU A C 1
ATOM 1652 O O . GLU A 1 206 ? -9.214 -10.831 -10.061 1.00 95.69 206 GLU A O 1
ATOM 1657 N N . PHE A 1 207 ? -9.284 -9.961 -8.008 1.00 96.50 207 PHE A N 1
ATOM 1658 C CA . PHE A 1 207 ? -8.465 -8.801 -8.352 1.00 96.50 207 PHE A CA 1
ATOM 1659 C C . PHE A 1 207 ? -7.064 -9.183 -8.868 1.00 96.50 207 PHE A C 1
ATOM 1661 O O . PHE A 1 207 ? -6.615 -8.660 -9.888 1.00 96.50 207 PHE A O 1
ATOM 1668 N N . GLU A 1 208 ? -6.372 -10.102 -8.193 1.00 95.06 208 GLU A N 1
ATOM 1669 C CA . GLU A 1 208 ? -5.046 -10.590 -8.599 1.00 95.06 208 GLU A CA 1
ATOM 1670 C C . GLU A 1 208 ? -5.100 -11.335 -9.941 1.00 95.06 208 GLU A C 1
ATOM 1672 O O . GLU A 1 208 ? -4.248 -11.119 -10.813 1.00 95.06 208 GLU A O 1
ATOM 1677 N N . LYS A 1 209 ? -6.143 -12.148 -10.147 1.00 96.19 209 LYS A N 1
ATOM 1678 C CA . LYS A 1 209 ? -6.403 -12.839 -11.413 1.00 96.19 209 LYS A CA 1
ATOM 1679 C C . LYS A 1 209 ? -6.601 -11.849 -12.561 1.00 96.19 209 LYS A C 1
ATOM 1681 O O . LYS A 1 209 ? -5.936 -11.978 -13.587 1.00 96.19 209 LYS A O 1
ATOM 1686 N N . GLN A 1 210 ? -7.449 -10.836 -12.381 1.00 97.12 210 GLN A N 1
ATOM 1687 C CA . GLN A 1 210 ? -7.702 -9.815 -13.403 1.00 97.12 210 GLN A CA 1
ATOM 1688 C C . GLN A 1 210 ? -6.435 -9.028 -13.756 1.00 97.12 210 GLN A C 1
ATOM 1690 O O . GLN A 1 210 ? -6.142 -8.829 -14.931 1.00 97.12 210 GLN A O 1
ATOM 1695 N N . ASN A 1 211 ? -5.628 -8.641 -12.765 1.00 96.25 211 ASN A N 1
ATOM 1696 C CA . ASN A 1 211 ? -4.367 -7.940 -13.029 1.00 96.25 211 ASN A CA 1
ATOM 1697 C C . ASN A 1 211 ? -3.377 -8.796 -13.83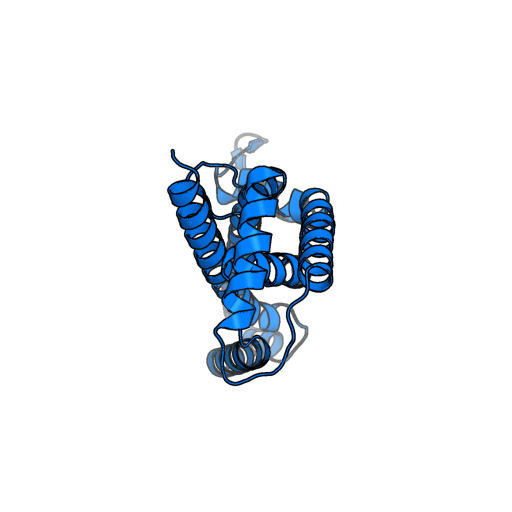4 1.00 96.25 211 ASN A C 1
ATOM 1699 O O . ASN A 1 211 ? -2.664 -8.268 -14.687 1.00 96.25 211 ASN A O 1
ATOM 1703 N N . THR A 1 212 ? -3.347 -10.107 -13.580 1.00 93.56 212 THR A N 1
ATOM 1704 C CA . THR A 1 212 ? -2.515 -11.050 -14.340 1.00 93.56 212 THR A CA 1
ATOM 1705 C C . THR A 1 212 ? -2.960 -11.117 -15.800 1.00 93.56 212 THR A C 1
ATOM 1707 O O . THR A 1 212 ? -2.118 -11.014 -16.689 1.00 93.56 212 THR A O 1
ATOM 1710 N N . LEU A 1 213 ? -4.270 -11.227 -16.051 1.00 95.25 213 LEU A N 1
ATOM 1711 C CA . LEU A 1 213 ? -4.835 -11.256 -17.405 1.00 95.25 213 LEU A CA 1
ATOM 1712 C C . LEU A 1 213 ? -4.520 -9.967 -18.170 1.00 95.25 213 LEU A C 1
ATOM 1714 O O . LEU A 1 213 ? -3.894 -10.030 -19.227 1.00 95.25 213 LEU A O 1
ATOM 1718 N N . ILE A 1 214 ? -4.845 -8.811 -17.583 1.00 95.25 214 ILE A N 1
ATOM 1719 C CA . ILE A 1 214 ? -4.613 -7.488 -18.183 1.00 95.25 214 ILE A CA 1
ATOM 1720 C C . ILE A 1 214 ? -3.141 -7.312 -18.562 1.00 95.25 214 ILE A C 1
ATOM 1722 O O . ILE A 1 214 ? -2.828 -6.905 -19.679 1.00 95.25 214 ILE A O 1
ATOM 1726 N N . SER A 1 215 ? -2.227 -7.633 -17.641 1.00 94.56 215 SER A N 1
ATOM 1727 C CA . SER A 1 215 ? -0.792 -7.524 -17.901 1.00 94.56 215 SER A CA 1
ATOM 1728 C C . SER A 1 215 ? -0.345 -8.475 -19.011 1.00 94.56 215 SER A C 1
ATOM 1730 O O . SER A 1 215 ? 0.404 -8.080 -19.904 1.00 94.56 215 SER A O 1
ATOM 1732 N N . SER A 1 216 ? -0.837 -9.718 -18.997 1.00 91.19 216 SER A N 1
ATOM 1733 C CA . SER A 1 216 ? -0.486 -10.706 -20.013 1.00 91.19 216 SER A CA 1
ATOM 1734 C C . SER A 1 216 ? -0.925 -10.279 -21.414 1.00 91.19 216 SER A C 1
ATOM 1736 O O . SER A 1 216 ? -0.125 -10.387 -22.336 1.00 91.19 216 SER A O 1
ATOM 1738 N N . GLU A 1 217 ? -2.138 -9.740 -21.565 1.00 93.69 217 GLU A N 1
ATOM 1739 C CA . GLU A 1 217 ? -2.691 -9.282 -22.845 1.00 93.69 217 GLU A CA 1
ATOM 1740 C C . GLU A 1 217 ? -2.000 -8.015 -23.347 1.00 93.69 217 GLU A C 1
ATOM 1742 O O . GLU A 1 217 ? -1.683 -7.914 -24.529 1.00 93.69 217 GLU A O 1
ATOM 1747 N N . PHE A 1 218 ? -1.692 -7.070 -22.455 1.00 93.19 218 PHE A N 1
ATOM 1748 C CA . PHE A 1 218 ? -0.996 -5.838 -22.825 1.00 93.19 218 PHE A CA 1
ATOM 1749 C C . PHE A 1 218 ? 0.403 -6.091 -23.404 1.00 93.19 218 PHE A C 1
ATOM 1751 O O . PHE A 1 218 ? 0.854 -5.362 -24.286 1.00 93.19 218 PHE A O 1
ATOM 1758 N N . TRP A 1 219 ? 1.115 -7.099 -22.889 1.00 90.19 219 TRP A N 1
ATOM 1759 C CA . TRP A 1 219 ? 2.498 -7.383 -23.280 1.00 90.19 219 TRP A CA 1
ATOM 1760 C C . TRP A 1 219 ? 2.650 -8.354 -24.466 1.00 90.19 219 TRP A C 1
ATOM 1762 O O . TRP A 1 219 ? 3.794 -8.587 -24.894 1.00 90.19 219 TRP A O 1
ATOM 1772 N N . GLN A 1 220 ? 1.550 -8.907 -24.996 1.00 84.25 220 GLN A N 1
ATOM 1773 C CA . GLN A 1 220 ? 1.536 -9.746 -26.209 1.00 84.25 220 GLN A CA 1
ATOM 1774 C C . GLN A 1 220 ? 2.026 -9.011 -27.453 1.00 84.25 220 GLN A C 1
ATOM 1776 O O . GLN A 1 220 ? 2.671 -9.703 -28.274 1.00 84.25 220 GLN A O 1
#